Protein AF-A0A938MNQ3-F1 (afdb_monomer_lite)

pLDDT: mean 70.54, std 23.13, range [23.55, 97.12]

Foldseek 3Di:
DDDDDDDDDDDDDDDDDDDDDDDDDDDDDDPPPDPDDDDDDDDPDPPPDQVFAKDKDWLADFDQDADPVLAGDPDDGAFIKMKMFTPVDQQAQQTIEIFQQLDDLVSNVSNQVVQVVSVHGLNRHNEYEFQDDDPRRDNDDDNPDDDDDDPSDCVRYYYDDPVCCVVGPNCVFWDWDQQFQVHNSGTKIWGAHPVGIDIDRTLQQQDPVSVVSVVSPDVDPRDPVSNVSSVVSNVVVSD

Sequence (239 aa):
MKTPVFRKSPRTPRLRSHAGWLRLPPFANTADLLVYVHLSHALCRIDVEFPMLYQWILLQNGSLPLKPDQQFTSEPHVCSATLVWPVDTAPAETNSLVVDPCFSTSGLTFAVRQLSALGASLEDIGFFFETHGHGDHVLNIRPRSSAASSHWSTRQWRRWTVSAQQDLDATRGIQPISCPGHADDLQALRFATREGETWIVGDAILDLQWLRLWQYYWPNMYGRDDVLQTWRTVAEILA

Structure (mmCIF, N/CA/C/O backbone):
data_AF-A0A938MNQ3-F1
#
_entry.id   AF-A0A938MNQ3-F1
#
loop_
_atom_site.group_PDB
_atom_site.id
_atom_site.type_symbol
_atom_site.label_atom_id
_atom_site.label_alt_id
_atom_site.label_comp_id
_atom_site.label_asym_id
_atom_site.label_entity_id
_atom_site.label_seq_id
_atom_site.pdbx_PDB_ins_code
_atom_site.Cartn_x
_atom_site.Cartn_y
_atom_site.Cartn_z
_atom_site.occupancy
_atom_site.B_iso_or_equiv
_atom_site.auth_seq_id
_atom_site.auth_comp_id
_atom_site.auth_asym_id
_atom_site.auth_atom_id
_atom_site.pdbx_PDB_model_num
ATOM 1 N N . MET A 1 1 ? -31.049 -79.014 0.111 1.00 44.03 1 MET A N 1
ATOM 2 C CA . MET A 1 1 ? -29.877 -78.264 -0.388 1.00 44.03 1 MET A CA 1
ATOM 3 C C . MET A 1 1 ? -30.382 -77.140 -1.277 1.00 44.03 1 MET A C 1
ATOM 5 O O . MET A 1 1 ? -31.043 -77.427 -2.264 1.00 44.03 1 MET A O 1
ATOM 9 N N . LYS A 1 2 ? -30.197 -75.882 -0.858 1.00 35.59 2 LYS A N 1
ATOM 10 C CA . LYS A 1 2 ? -30.667 -74.677 -1.559 1.00 35.59 2 LYS A CA 1
ATOM 11 C C . LYS A 1 2 ? -29.451 -73.814 -1.910 1.00 35.59 2 LYS A C 1
ATOM 13 O O . LYS A 1 2 ? -28.611 -73.566 -1.051 1.00 35.59 2 LYS A O 1
ATOM 18 N N . THR A 1 3 ? -29.366 -73.419 -3.173 1.00 36.25 3 THR A N 1
ATOM 19 C CA . THR A 1 3 ? -28.321 -72.600 -3.803 1.00 36.25 3 THR A CA 1
ATOM 20 C C . THR A 1 3 ? -28.265 -71.192 -3.186 1.00 36.25 3 THR A C 1
ATOM 22 O O . THR A 1 3 ? -29.331 -70.621 -2.939 1.00 36.25 3 THR A O 1
ATOM 25 N N . PRO A 1 4 ? -27.085 -70.576 -2.968 1.00 39.06 4 PRO A N 1
ATOM 26 C CA . PRO A 1 4 ? -27.012 -69.182 -2.547 1.00 39.06 4 PRO A CA 1
ATOM 27 C C . PRO A 1 4 ? -27.208 -68.235 -3.739 1.00 39.06 4 PRO A C 1
ATOM 29 O O . PRO A 1 4 ? -26.563 -68.364 -4.779 1.00 39.06 4 PRO A O 1
ATOM 32 N N . VAL A 1 5 ? -28.096 -67.258 -3.558 1.00 42.75 5 VAL A N 1
ATOM 33 C CA . VAL A 1 5 ? -28.362 -66.151 -4.484 1.00 42.75 5 VAL A CA 1
ATOM 34 C C . VAL A 1 5 ? -27.401 -65.000 -4.167 1.00 42.75 5 VAL A C 1
ATOM 36 O O . VAL A 1 5 ? -27.456 -64.427 -3.081 1.00 42.75 5 VAL A O 1
ATOM 39 N N . PHE A 1 6 ? -26.539 -64.633 -5.119 1.00 34.00 6 PHE A N 1
ATOM 40 C CA . PHE A 1 6 ? -25.700 -63.431 -5.043 1.00 34.00 6 PHE A CA 1
ATOM 41 C C . PHE A 1 6 ? -26.558 -62.163 -5.217 1.00 34.00 6 PHE A C 1
ATOM 43 O O . PHE A 1 6 ? -27.149 -61.941 -6.276 1.00 34.00 6 PHE A O 1
ATOM 50 N N . ARG A 1 7 ? -26.610 -61.302 -4.190 1.00 38.09 7 ARG A N 1
ATOM 51 C CA . ARG A 1 7 ? -27.162 -59.939 -4.290 1.00 38.09 7 ARG A CA 1
ATOM 52 C C . ARG A 1 7 ? -26.109 -58.992 -4.875 1.00 38.09 7 ARG A C 1
ATOM 54 O O . ARG A 1 7 ? -24.989 -58.923 -4.382 1.00 38.09 7 ARG A O 1
ATOM 61 N N . LYS A 1 8 ? -26.489 -58.256 -5.924 1.00 34.41 8 LYS A N 1
ATOM 62 C CA . LYS A 1 8 ? -25.701 -57.181 -6.548 1.00 34.41 8 LYS A CA 1
ATOM 63 C C . LYS A 1 8 ? -25.647 -55.952 -5.627 1.00 34.41 8 LYS A C 1
ATOM 65 O O . LYS A 1 8 ? -26.693 -55.506 -5.161 1.00 34.41 8 LYS A O 1
ATOM 70 N N . SER A 1 9 ? -24.458 -55.384 -5.425 1.00 35.97 9 SER A N 1
ATOM 71 C CA . SER A 1 9 ? -24.266 -54.076 -4.778 1.00 35.97 9 SER A CA 1
ATOM 72 C C . SER A 1 9 ? -24.797 -52.927 -5.656 1.00 35.97 9 SER A C 1
ATOM 74 O O . SER A 1 9 ? -24.695 -53.012 -6.886 1.00 35.97 9 SER A O 1
ATOM 76 N N . PRO A 1 10 ? -25.335 -51.841 -5.069 1.00 35.25 10 PRO A N 1
ATOM 77 C CA . PRO A 1 10 ? -25.774 -50.678 -5.830 1.00 35.25 10 PRO A CA 1
ATOM 78 C C . PRO A 1 10 ? -24.574 -49.905 -6.395 1.00 35.25 10 PRO A C 1
ATOM 80 O O . PRO A 1 10 ? -23.585 -49.662 -5.708 1.00 35.25 10 PRO A O 1
ATOM 83 N N . ARG A 1 11 ? -24.665 -49.538 -7.679 1.00 32.28 11 ARG A N 1
ATOM 84 C CA . ARG A 1 11 ? -23.682 -48.704 -8.384 1.00 32.28 11 ARG A CA 1
ATOM 85 C C . ARG A 1 11 ? -23.814 -47.249 -7.927 1.00 32.28 11 ARG A C 1
ATOM 87 O O . ARG A 1 11 ? -24.905 -46.691 -7.974 1.00 32.28 11 ARG A O 1
ATOM 94 N N . THR A 1 12 ? -22.696 -46.638 -7.555 1.00 35.69 12 THR A N 1
ATOM 95 C CA . THR A 1 12 ? -22.542 -45.194 -7.335 1.00 35.69 12 THR A CA 1
ATOM 96 C C . THR A 1 12 ? -22.820 -44.406 -8.626 1.00 35.69 12 THR A C 1
ATOM 98 O O . THR A 1 12 ? -22.412 -44.848 -9.708 1.00 35.69 12 THR A O 1
ATOM 101 N N . PRO A 1 13 ? -23.493 -43.242 -8.562 1.00 31.84 13 PRO A N 1
ATOM 102 C CA . PRO A 1 13 ? -23.733 -42.417 -9.739 1.00 31.84 13 PRO A CA 1
ATOM 103 C C . PRO A 1 13 ? -22.440 -41.715 -10.177 1.00 31.84 13 PRO A C 1
ATOM 105 O O . PRO A 1 13 ? -21.741 -41.099 -9.376 1.00 31.84 13 PRO A O 1
ATOM 108 N N . ARG A 1 14 ? -22.119 -41.806 -11.473 1.00 29.80 14 ARG A N 1
ATOM 109 C CA . ARG A 1 14 ? -21.042 -41.033 -12.105 1.00 29.80 14 ARG A CA 1
ATOM 110 C C . ARG A 1 14 ? -21.551 -39.620 -12.399 1.00 29.80 14 ARG A C 1
ATOM 112 O O . ARG A 1 14 ? -22.392 -39.457 -13.281 1.00 29.80 14 ARG A O 1
ATOM 119 N N . LEU A 1 15 ? -21.022 -38.616 -11.701 1.00 29.73 15 LEU A N 1
ATOM 120 C CA . LEU A 1 15 ? -21.151 -37.209 -12.087 1.00 29.73 15 LEU A CA 1
ATOM 121 C C . LEU A 1 15 ? -20.350 -36.978 -13.377 1.00 29.73 15 LEU A C 1
ATOM 123 O O . LEU A 1 15 ? -19.135 -37.158 -13.407 1.00 29.73 15 LEU A O 1
ATOM 127 N N . ARG A 1 16 ? -21.048 -36.632 -14.463 1.00 28.98 16 ARG A N 1
ATOM 128 C CA . ARG A 1 16 ? -20.441 -36.126 -15.698 1.00 28.98 16 ARG A CA 1
ATOM 129 C C . ARG A 1 16 ? -20.223 -34.623 -15.527 1.00 28.98 16 ARG A C 1
ATOM 131 O O . ARG A 1 16 ? -21.199 -33.895 -15.378 1.00 28.98 16 ARG A O 1
ATOM 138 N N . SER A 1 17 ? -18.976 -34.163 -15.562 1.00 29.20 17 SER A N 1
ATOM 139 C CA . SER A 1 17 ? -18.670 -32.742 -15.726 1.00 29.20 17 SER A CA 1
ATOM 140 C C . SER A 1 17 ? -18.901 -32.351 -17.188 1.00 29.20 17 SER A C 1
ATOM 142 O O . SER A 1 17 ? -18.291 -32.898 -18.107 1.00 29.20 17 SER A O 1
ATOM 144 N N . HIS A 1 18 ? -19.823 -31.419 -17.420 1.00 28.78 18 HIS A N 1
ATOM 145 C CA . HIS A 1 18 ? -19.926 -30.712 -18.690 1.00 28.78 18 HIS A CA 1
ATOM 146 C C . HIS A 1 18 ? -18.988 -29.504 -18.629 1.00 28.78 18 HIS A C 1
ATOM 148 O O . HIS A 1 18 ? -19.278 -28.526 -17.949 1.00 28.78 18 HIS A O 1
ATOM 154 N N . ALA A 1 19 ? -17.852 -29.580 -19.325 1.00 29.34 19 ALA A N 1
ATOM 155 C CA . ALA A 1 19 ? -17.018 -28.417 -19.605 1.00 29.34 19 ALA A CA 1
ATOM 156 C C . ALA A 1 19 ? -17.695 -27.596 -20.715 1.00 29.34 19 ALA A C 1
ATOM 158 O O . ALA A 1 19 ? -17.649 -27.965 -21.888 1.00 29.34 19 ALA A O 1
ATOM 159 N N . GLY A 1 20 ? -18.384 -26.521 -20.333 1.00 25.16 20 GLY A N 1
ATOM 160 C CA . GLY A 1 20 ? -18.882 -25.505 -21.256 1.00 25.16 20 GLY A CA 1
ATOM 161 C C . GLY A 1 20 ? -17.907 -24.334 -21.303 1.00 25.16 20 GLY A C 1
ATOM 162 O O . GLY A 1 20 ? -17.670 -23.696 -20.283 1.00 25.16 20 GLY A O 1
ATOM 163 N N . TRP A 1 21 ? -17.344 -24.046 -22.474 1.00 23.55 21 TRP A N 1
ATOM 164 C CA . TRP A 1 21 ? -16.566 -22.831 -22.709 1.00 23.55 21 TRP A CA 1
ATOM 165 C C . TRP A 1 21 ? -17.527 -21.669 -22.973 1.00 23.55 21 TRP A C 1
ATOM 167 O O . TRP A 1 21 ? -18.203 -21.648 -24.001 1.00 23.55 21 TRP A O 1
ATOM 177 N N . LEU A 1 22 ? -17.589 -20.700 -22.060 1.00 23.78 22 LEU A N 1
ATOM 178 C CA . LEU A 1 22 ? -18.267 -19.425 -22.291 1.00 23.78 22 LEU A CA 1
ATOM 179 C C . LEU A 1 22 ? -17.276 -18.453 -22.945 1.00 23.78 22 LEU A C 1
ATOM 181 O O . LEU A 1 22 ? -16.296 -18.036 -22.333 1.00 23.78 22 LEU A O 1
ATOM 185 N N . ARG A 1 23 ? -17.523 -18.106 -24.214 1.00 25.48 23 ARG A N 1
ATOM 186 C CA . ARG A 1 23 ? -16.889 -16.957 -24.879 1.00 25.48 23 ARG A CA 1
ATOM 187 C C . ARG A 1 23 ? -17.513 -15.673 -24.331 1.00 25.48 23 ARG A C 1
ATOM 189 O O . ARG A 1 23 ? -18.724 -15.505 -24.451 1.00 25.48 23 ARG A O 1
ATOM 196 N N . LEU A 1 24 ? -16.697 -14.765 -23.804 1.00 27.66 24 LEU A N 1
ATOM 197 C CA . LEU A 1 24 ? -17.102 -13.382 -23.533 1.00 27.66 24 LEU A CA 1
ATOM 198 C C . LEU A 1 24 ? -16.802 -12.482 -24.755 1.00 27.66 24 LEU A C 1
ATOM 200 O O . LEU A 1 24 ? -15.869 -12.784 -25.508 1.00 27.66 24 LEU A O 1
ATOM 204 N N . PRO A 1 25 ? -17.609 -11.429 -25.003 1.00 24.91 25 PRO A N 1
ATOM 205 C CA . PRO A 1 25 ? -17.506 -10.579 -26.190 1.00 24.91 25 PRO A CA 1
ATOM 206 C C . PRO A 1 25 ? -16.332 -9.586 -26.099 1.00 24.91 25 PRO A C 1
ATOM 208 O O . PRO A 1 25 ? -15.834 -9.326 -25.002 1.00 24.91 25 PRO A O 1
ATOM 211 N N . PRO A 1 26 ? -15.883 -9.007 -27.230 1.00 31.50 26 PRO A N 1
ATOM 212 C CA . PRO A 1 26 ? -14.762 -8.083 -27.240 1.00 31.50 26 PRO A CA 1
ATOM 213 C C . PRO A 1 26 ? -15.228 -6.626 -27.036 1.00 31.50 26 PRO A C 1
ATOM 215 O O . PRO A 1 26 ? -16.203 -6.190 -27.643 1.00 31.50 26 PRO A O 1
ATOM 218 N N . PHE A 1 27 ? -14.446 -5.889 -26.241 1.00 30.78 27 PHE A N 1
ATOM 219 C CA . PHE A 1 27 ? -14.413 -4.429 -26.044 1.00 30.78 27 PHE A CA 1
ATOM 220 C C . PHE A 1 27 ? -15.497 -3.760 -25.176 1.00 30.78 27 PHE A C 1
ATOM 222 O O . PHE A 1 27 ? -16.629 -3.552 -25.600 1.00 30.78 27 PHE A O 1
ATOM 229 N N . ALA A 1 28 ? -15.051 -3.238 -24.028 1.00 26.67 28 ALA A N 1
ATOM 230 C CA . ALA A 1 28 ? -15.441 -1.922 -23.525 1.00 26.67 28 ALA A CA 1
ATOM 231 C C . ALA A 1 28 ? -14.236 -1.291 -22.799 1.00 26.67 28 ALA A C 1
ATOM 233 O O . ALA A 1 28 ? -13.678 -1.875 -21.874 1.00 26.67 28 ALA A O 1
ATOM 234 N N . ASN A 1 29 ? -13.809 -0.124 -23.283 1.00 35.38 29 ASN A N 1
ATOM 235 C CA . ASN A 1 29 ? -12.819 0.742 -22.654 1.00 35.38 29 ASN A CA 1
ATOM 236 C C . ASN A 1 29 ? -13.463 1.456 -21.458 1.00 35.38 29 ASN A C 1
ATOM 238 O O . ASN A 1 29 ? -14.204 2.404 -21.683 1.00 35.38 29 ASN A O 1
ATOM 242 N N . THR A 1 30 ? -13.132 1.056 -20.235 1.00 31.25 30 THR A N 1
ATOM 243 C CA . THR A 1 30 ? -12.984 1.924 -19.053 1.00 31.25 30 THR A CA 1
ATOM 244 C C . THR A 1 30 ? -12.189 1.139 -18.014 1.00 31.25 30 THR A C 1
ATOM 246 O O . THR A 1 30 ? -12.429 -0.046 -17.798 1.00 31.25 30 THR A O 1
ATOM 249 N N . ALA A 1 31 ? -11.192 1.785 -17.411 1.00 32.56 31 ALA A N 1
ATOM 250 C CA . ALA A 1 31 ? -10.452 1.257 -16.274 1.00 32.56 31 ALA A CA 1
ATOM 251 C C . ALA A 1 31 ? -11.348 1.297 -15.027 1.00 32.56 31 ALA A C 1
ATOM 253 O O . ALA A 1 31 ? -11.182 2.148 -14.160 1.00 32.56 31 ALA A O 1
ATOM 254 N N . ASP A 1 32 ? -12.322 0.395 -14.973 1.00 27.84 32 ASP A N 1
ATOM 255 C CA . ASP A 1 32 ? -13.050 0.070 -13.756 1.00 27.84 32 ASP A CA 1
ATOM 256 C C . ASP A 1 32 ? -12.345 -1.131 -13.123 1.00 27.84 32 ASP A C 1
ATOM 258 O O . ASP A 1 32 ? -12.461 -2.273 -13.575 1.00 27.84 32 ASP A O 1
ATOM 262 N N . LEU A 1 33 ? -11.533 -0.842 -12.106 1.00 32.59 33 LEU A N 1
ATOM 263 C CA . LEU A 1 33 ? -10.853 -1.829 -11.278 1.00 32.59 33 LEU A CA 1
ATOM 264 C C . LEU A 1 33 ? -11.909 -2.596 -10.467 1.00 32.59 33 LEU A C 1
ATOM 266 O O . LEU A 1 33 ? -12.308 -2.190 -9.378 1.00 32.59 33 LEU A O 1
ATOM 270 N N . LEU A 1 34 ? -12.397 -3.697 -11.030 1.00 26.95 34 LEU A N 1
ATOM 271 C CA . LEU A 1 34 ? -13.248 -4.661 -10.343 1.00 26.95 34 LEU A CA 1
ATOM 272 C C . LEU A 1 34 ? -12.365 -5.635 -9.554 1.00 26.95 34 LEU A C 1
ATOM 274 O O . LEU A 1 34 ? -11.687 -6.480 -10.134 1.00 26.95 34 LEU A O 1
ATOM 278 N N . VAL A 1 35 ? -12.418 -5.543 -8.223 1.00 30.31 35 VAL A N 1
ATOM 279 C CA . VAL A 1 35 ? -12.006 -6.624 -7.317 1.00 30.31 35 VAL A CA 1
ATOM 280 C C . VAL A 1 35 ? -12.911 -7.826 -7.609 1.00 30.31 35 VAL A C 1
ATOM 282 O O . VAL A 1 35 ? -14.105 -7.797 -7.310 1.00 30.31 35 VAL A O 1
ATOM 285 N N . TYR A 1 36 ? -12.374 -8.869 -8.244 1.00 27.52 36 TYR A N 1
ATOM 286 C CA . TYR A 1 36 ? -13.115 -10.097 -8.535 1.00 27.52 36 TYR A CA 1
ATOM 287 C C . TYR A 1 36 ? -12.842 -11.131 -7.437 1.00 27.52 36 TYR A C 1
ATOM 289 O O . TYR A 1 36 ? -11.769 -11.723 -7.383 1.00 27.52 36 TYR A O 1
ATOM 297 N N . VAL A 1 37 ? -13.833 -11.375 -6.575 1.00 31.72 37 VAL A N 1
ATOM 298 C CA . VAL A 1 37 ? -13.875 -12.542 -5.682 1.00 31.72 37 VAL A CA 1
ATOM 299 C C . VAL A 1 37 ? -14.823 -13.558 -6.308 1.00 31.72 37 VAL A C 1
ATOM 301 O O . VAL A 1 37 ? -16.024 -13.306 -6.403 1.00 31.72 37 VAL A O 1
ATOM 304 N N . HIS A 1 38 ? -14.312 -14.717 -6.729 1.00 28.23 38 HIS A N 1
ATOM 305 C CA . HIS A 1 38 ? -15.160 -15.844 -7.117 1.00 28.23 38 HIS A CA 1
ATOM 306 C C . HIS A 1 38 ? -14.841 -17.076 -6.269 1.00 28.23 38 HIS A C 1
ATOM 308 O O . HIS A 1 38 ? -13.883 -17.802 -6.514 1.00 28.23 38 HIS A O 1
ATOM 314 N N . LEU A 1 39 ? -15.693 -17.329 -5.274 1.00 48.81 39 LEU A N 1
ATOM 315 C CA . LEU A 1 39 ? -15.718 -18.582 -4.523 1.00 48.81 39 LEU A CA 1
ATOM 316 C C . LEU A 1 39 ? -16.374 -19.679 -5.367 1.00 48.81 39 LEU A C 1
ATOM 318 O O . LEU A 1 39 ? -17.522 -19.536 -5.793 1.00 48.81 39 LEU A O 1
ATOM 322 N N . SER A 1 40 ? -15.691 -20.812 -5.534 1.00 33.50 40 SER A N 1
ATOM 323 C CA . SER A 1 40 ? -16.347 -22.068 -5.904 1.00 33.50 40 SER A CA 1
ATOM 324 C C . SER A 1 40 ? -15.797 -23.257 -5.105 1.00 33.50 40 SER A C 1
ATOM 326 O O . SER A 1 40 ? -14.774 -23.846 -5.410 1.00 33.50 40 SER A O 1
ATOM 328 N N . HIS A 1 41 ? -16.545 -23.579 -4.045 1.00 39.50 41 HIS A N 1
ATOM 329 C CA . HIS A 1 41 ? -16.922 -24.919 -3.583 1.00 39.50 41 HIS A CA 1
ATOM 330 C C . HIS A 1 41 ? -15.824 -25.997 -3.498 1.00 39.50 41 HIS A C 1
ATOM 332 O O . HIS A 1 41 ? -15.700 -26.834 -4.387 1.00 39.50 41 HIS A O 1
ATOM 338 N N . ALA A 1 42 ? -15.153 -26.032 -2.341 1.00 40.00 42 ALA A N 1
ATOM 339 C CA . ALA A 1 42 ? -14.844 -27.203 -1.500 1.00 40.00 42 ALA A CA 1
ATOM 340 C C . ALA A 1 42 ? -13.535 -26.934 -0.746 1.00 40.00 42 ALA A C 1
ATOM 342 O O . ALA A 1 42 ? -12.494 -27.488 -1.079 1.00 40.00 42 ALA A O 1
ATOM 343 N N . LEU A 1 43 ? -13.574 -26.061 0.260 1.00 37.88 43 LEU A N 1
ATOM 344 C CA . LEU A 1 43 ? -12.404 -25.776 1.083 1.00 37.88 43 LEU A CA 1
ATOM 345 C C . LEU A 1 43 ? -12.739 -26.085 2.535 1.00 37.88 43 LEU A C 1
ATOM 347 O O . LEU A 1 43 ? -13.738 -25.615 3.080 1.00 37.88 43 LEU A O 1
ATOM 351 N N . CYS A 1 44 ? -11.907 -26.937 3.127 1.00 33.50 44 CYS A N 1
ATOM 352 C CA . CYS A 1 44 ? -11.772 -27.066 4.564 1.00 33.50 44 CYS A CA 1
ATOM 353 C C . CYS A 1 44 ? -11.533 -25.651 5.105 1.00 33.50 44 CYS A C 1
ATOM 355 O O . CYS A 1 44 ? -10.446 -25.112 4.920 1.00 33.50 44 CYS A O 1
ATOM 357 N N . ARG A 1 45 ? -12.562 -25.018 5.683 1.00 36.47 45 ARG A N 1
ATOM 358 C CA . ARG A 1 45 ? -12.415 -23.720 6.343 1.00 36.47 45 ARG A CA 1
ATOM 359 C C . ARG A 1 45 ? -11.486 -23.924 7.528 1.00 36.47 45 ARG A C 1
ATOM 361 O O . ARG A 1 45 ? -11.886 -24.456 8.558 1.00 36.47 45 ARG A O 1
ATOM 368 N N . ILE A 1 46 ? -10.230 -23.549 7.353 1.00 42.59 46 ILE A N 1
ATOM 369 C CA . ILE A 1 46 ? -9.437 -23.086 8.477 1.00 42.59 46 ILE A CA 1
ATOM 370 C C . ILE A 1 46 ? -10.004 -21.696 8.737 1.00 42.59 46 ILE A C 1
ATOM 372 O O . ILE A 1 46 ? -9.750 -20.777 7.961 1.00 42.59 46 ILE A O 1
ATOM 376 N N . ASP A 1 47 ? -10.870 -21.571 9.741 1.00 43.84 47 ASP A N 1
ATOM 377 C CA . ASP A 1 47 ? -11.339 -20.266 10.192 1.00 43.84 47 ASP A CA 1
ATOM 378 C C . ASP A 1 47 ? -10.115 -19.535 10.763 1.00 43.84 47 ASP A C 1
ATOM 380 O O . ASP A 1 47 ? -9.716 -19.735 11.909 1.00 43.84 47 ASP A O 1
ATOM 384 N N . VAL A 1 48 ? -9.440 -18.756 9.917 1.00 53.72 48 VAL A N 1
ATOM 385 C CA . VAL A 1 48 ? -8.418 -17.816 10.365 1.00 53.72 48 VAL A CA 1
ATOM 386 C C . VAL A 1 48 ? -9.182 -16.678 11.026 1.00 53.72 48 VAL A C 1
ATOM 388 O O . VAL A 1 48 ? -9.731 -15.805 10.356 1.00 53.72 48 VAL A O 1
ATOM 391 N N . GLU A 1 49 ? -9.293 -16.731 12.350 1.00 60.03 49 GLU A N 1
ATOM 392 C CA . GLU A 1 49 ? -9.877 -15.640 13.119 1.00 60.03 49 GLU A CA 1
ATOM 393 C C . GLU A 1 49 ? -8.952 -14.425 13.030 1.00 60.03 49 GLU A C 1
ATOM 395 O O . GLU A 1 49 ? -7.861 -14.394 13.604 1.00 60.03 49 GLU A O 1
ATOM 400 N N . PHE A 1 50 ? -9.390 -13.405 12.297 1.00 66.44 50 PHE A N 1
ATOM 401 C CA . PHE A 1 50 ? -8.769 -12.095 12.372 1.00 66.44 50 PHE A CA 1
ATOM 402 C C . PHE A 1 50 ? -9.261 -11.411 13.652 1.00 66.44 50 PHE A C 1
ATOM 404 O O . PHE A 1 50 ? -10.467 -11.213 13.808 1.00 66.44 50 PHE A O 1
ATOM 411 N N . PRO A 1 51 ? -8.363 -11.015 14.571 1.00 76.12 51 PRO A N 1
ATOM 412 C CA . PRO A 1 51 ? -8.760 -10.440 15.856 1.00 76.12 51 PRO A CA 1
ATOM 413 C C . PRO A 1 51 ? -9.384 -9.041 15.718 1.00 76.12 51 PRO A C 1
ATOM 415 O O . PRO A 1 51 ? -9.898 -8.496 16.692 1.00 76.12 51 PRO A O 1
ATOM 418 N N . MET A 1 52 ? -9.301 -8.437 14.529 1.00 87.81 52 MET A N 1
ATOM 419 C CA . MET A 1 52 ? -9.735 -7.076 14.242 1.00 87.81 52 MET A CA 1
ATOM 420 C C . MET A 1 52 ? -10.114 -6.936 12.766 1.00 87.81 52 MET A C 1
ATOM 422 O O . MET A 1 52 ? -9.475 -7.537 11.900 1.00 87.81 52 MET A O 1
ATOM 426 N N . LEU A 1 53 ? -11.133 -6.117 12.496 1.00 93.00 53 LEU A N 1
ATOM 427 C CA . LEU A 1 53 ? -11.505 -5.706 11.146 1.00 93.00 53 LEU A CA 1
ATOM 428 C C . LEU A 1 53 ? -10.978 -4.306 10.845 1.00 93.00 53 LEU A C 1
ATOM 430 O O . LEU A 1 53 ? -10.989 -3.414 11.699 1.00 93.00 53 LEU A O 1
ATOM 434 N N . TYR A 1 54 ? -10.605 -4.114 9.590 1.00 94.44 54 TYR A N 1
ATOM 435 C CA . TYR A 1 54 ? -10.012 -2.900 9.065 1.00 94.44 54 TYR A CA 1
ATOM 436 C C . TYR A 1 54 ? -10.880 -2.262 7.987 1.00 94.44 54 TYR A C 1
ATOM 438 O O . TYR A 1 54 ? -11.679 -2.919 7.319 1.00 94.44 54 TYR A O 1
ATOM 446 N N . GLN A 1 55 ? -10.698 -0.960 7.830 1.00 95.50 55 GLN A N 1
ATOM 447 C CA . GLN A 1 55 ? -11.091 -0.193 6.661 1.00 95.50 55 GLN A CA 1
ATOM 448 C C . GLN A 1 55 ? -9.838 0.283 5.947 1.00 95.50 55 GLN A C 1
ATOM 450 O O . GLN A 1 55 ? -8.759 0.388 6.540 1.00 95.50 55 GLN A O 1
ATOM 455 N N . TRP A 1 56 ? -9.999 0.574 4.663 1.00 96.50 56 TRP A N 1
ATOM 456 C CA . TRP A 1 56 ? -8.935 1.129 3.857 1.00 96.50 56 TRP A CA 1
ATOM 457 C C . TRP A 1 56 ? -9.486 2.072 2.794 1.00 96.50 56 TRP A C 1
ATOM 459 O O . TRP A 1 56 ? -10.632 1.941 2.362 1.00 96.50 56 TRP A O 1
ATOM 469 N N . ILE A 1 57 ? -8.655 3.021 2.370 1.00 97.12 57 ILE A N 1
ATOM 470 C CA . ILE A 1 57 ? -8.927 3.897 1.226 1.00 97.12 57 ILE A CA 1
ATOM 471 C C . ILE A 1 57 ? -7.652 4.133 0.423 1.00 97.12 57 ILE A C 1
ATOM 473 O O . ILE A 1 57 ? -6.544 4.105 0.961 1.00 97.12 57 ILE A O 1
ATOM 477 N N . LEU A 1 58 ? -7.814 4.438 -0.862 1.00 96.81 58 LEU A N 1
ATOM 478 C CA . LEU A 1 58 ? -6.718 4.928 -1.690 1.00 96.81 58 LEU A CA 1
ATOM 479 C C . LEU A 1 58 ? -6.415 6.387 -1.344 1.00 96.81 58 LEU A C 1
ATOM 481 O O . LEU A 1 58 ? -7.304 7.236 -1.335 1.00 96.81 58 LEU A O 1
ATOM 485 N N . LEU A 1 59 ? -5.140 6.678 -1.111 1.00 95.81 59 LEU A N 1
ATOM 486 C CA . LEU A 1 59 ? -4.588 8.025 -0.973 1.00 95.81 59 LEU A CA 1
ATOM 487 C C . LEU A 1 59 ? -3.834 8.478 -2.230 1.00 95.81 59 LEU A C 1
ATOM 489 O O . LEU A 1 59 ? -3.581 9.667 -2.395 1.00 95.81 59 LEU A O 1
ATOM 493 N N . GLN A 1 60 ? -3.485 7.559 -3.129 1.00 93.56 60 GLN A N 1
ATOM 494 C CA . GLN A 1 60 ? -2.978 7.847 -4.469 1.00 93.56 60 GLN A CA 1
ATOM 495 C C . GLN A 1 60 ? -3.315 6.663 -5.374 1.00 93.56 60 GLN A C 1
ATOM 497 O O . GLN A 1 60 ? -3.070 5.521 -4.997 1.00 93.56 60 GLN A O 1
ATOM 502 N N . ASN A 1 61 ? -3.841 6.940 -6.568 1.00 90.31 61 ASN A N 1
ATOM 503 C CA . ASN A 1 61 ? -3.918 5.930 -7.619 1.00 90.31 61 ASN A CA 1
ATOM 504 C C . ASN A 1 61 ? -2.535 5.769 -8.242 1.00 90.31 61 ASN A C 1
ATOM 506 O O . ASN A 1 61 ? -1.953 6.761 -8.690 1.00 90.31 61 ASN A O 1
ATOM 510 N N . GLY A 1 62 ? -2.040 4.536 -8.292 1.00 84.94 62 GLY A N 1
ATOM 511 C CA . GLY A 1 62 ? -0.836 4.228 -9.041 1.00 84.94 62 GLY A CA 1
ATOM 512 C C . GLY A 1 62 ? -1.039 4.453 -10.537 1.00 84.94 62 GLY A C 1
ATOM 513 O O . GLY A 1 62 ? -2.136 4.266 -11.071 1.00 84.94 62 GLY A O 1
ATOM 514 N N . SER A 1 63 ? 0.021 4.860 -11.223 1.00 80.19 63 SER A N 1
ATOM 515 C CA . SER A 1 63 ? 0.031 4.946 -12.675 1.00 80.19 63 SER A CA 1
ATOM 516 C C . SER A 1 63 ? 1.357 4.462 -13.237 1.00 80.19 63 SER A C 1
ATOM 518 O O . SER A 1 63 ? 2.443 4.806 -12.765 1.00 80.19 63 SER A O 1
ATOM 520 N N . LEU A 1 64 ? 1.229 3.669 -14.298 1.00 76.62 64 LEU A N 1
ATOM 521 C CA . LEU A 1 64 ? 2.329 3.200 -15.119 1.00 76.62 64 LEU A CA 1
ATOM 522 C C . LEU A 1 64 ? 2.128 3.769 -16.529 1.00 76.62 64 LEU A C 1
ATOM 524 O O . LEU A 1 64 ? 1.440 3.156 -17.350 1.00 76.62 64 LEU A O 1
ATOM 528 N N . PRO A 1 65 ? 2.619 4.988 -16.804 1.00 73.88 65 PRO A N 1
ATOM 529 C CA . PRO A 1 65 ? 2.336 5.668 -18.055 1.00 73.88 65 PRO A CA 1
ATOM 530 C C . PRO A 1 65 ? 3.154 5.045 -19.196 1.00 73.88 65 PRO A C 1
AT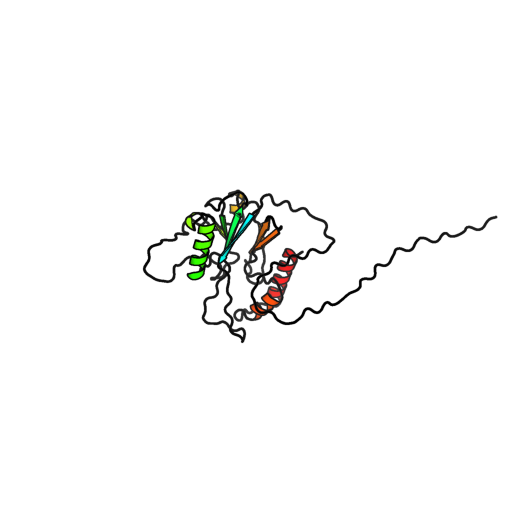OM 532 O O . PRO A 1 65 ? 4.332 5.356 -19.407 1.00 73.88 65 PRO A O 1
ATOM 535 N N . LEU A 1 66 ? 2.494 4.161 -19.945 1.00 71.75 66 LEU A N 1
ATOM 536 C CA . LEU A 1 66 ? 3.026 3.479 -21.121 1.00 71.75 66 LEU A CA 1
ATOM 537 C C . LEU A 1 66 ? 2.520 4.139 -22.411 1.00 71.75 66 LEU A C 1
ATOM 539 O O . LEU A 1 66 ? 1.360 4.533 -22.534 1.00 71.75 66 LEU A O 1
ATOM 543 N N . LYS A 1 67 ? 3.391 4.217 -23.412 1.00 73.88 67 LYS A N 1
ATOM 544 C CA . LYS A 1 67 ? 3.036 4.499 -24.804 1.00 73.88 67 LYS A CA 1
ATOM 545 C C . LYS A 1 67 ? 2.281 3.302 -25.415 1.00 73.88 67 LYS A C 1
ATOM 547 O O . LYS A 1 67 ? 2.348 2.196 -24.880 1.00 73.88 67 LYS A O 1
ATOM 552 N N . PRO A 1 68 ? 1.622 3.461 -26.580 1.00 76.25 68 PRO A N 1
ATOM 553 C CA . PRO A 1 68 ? 0.967 2.345 -27.276 1.00 76.25 68 PRO A CA 1
ATOM 554 C C . PRO A 1 68 ? 1.911 1.204 -27.685 1.00 76.25 68 PRO A C 1
ATOM 556 O O . PRO A 1 68 ? 1.477 0.064 -27.820 1.00 76.25 68 PRO A O 1
ATOM 559 N N . ASP A 1 69 ? 3.198 1.502 -27.878 1.00 75.56 69 ASP A N 1
ATOM 560 C CA . ASP A 1 69 ? 4.251 0.509 -28.125 1.00 75.56 69 ASP A CA 1
ATOM 561 C C . ASP A 1 69 ? 4.776 -0.141 -26.833 1.00 75.56 69 ASP A C 1
ATOM 563 O O . ASP A 1 69 ? 5.722 -0.925 -26.877 1.00 75.56 69 ASP A O 1
ATOM 567 N N . GLN A 1 70 ? 4.133 0.166 -25.703 1.00 63.12 70 GLN A N 1
ATOM 568 C CA . GLN A 1 70 ? 4.408 -0.358 -24.371 1.00 63.12 70 GLN A CA 1
ATOM 569 C C . GLN A 1 70 ? 5.768 0.082 -23.816 1.00 63.12 70 GLN A C 1
ATOM 571 O O . GLN A 1 70 ? 6.235 -0.458 -22.823 1.00 63.12 70 GLN A O 1
ATOM 576 N N . GLN A 1 71 ? 6.390 1.109 -24.402 1.00 71.38 71 GLN A N 1
ATOM 577 C CA . GLN A 1 71 ? 7.525 1.789 -23.785 1.00 71.38 71 GLN A CA 1
ATOM 578 C C . GLN A 1 71 ? 7.060 2.816 -22.759 1.00 71.38 71 GLN A C 1
ATOM 580 O O . GLN A 1 71 ? 5.979 3.393 -22.876 1.00 71.38 71 GLN A O 1
ATOM 585 N N . PHE A 1 72 ? 7.930 3.148 -21.813 1.00 69.12 72 PHE A N 1
ATOM 586 C CA . PHE A 1 72 ? 7.673 4.248 -20.898 1.00 69.12 72 PHE A CA 1
ATOM 587 C C . PHE A 1 72 ? 7.558 5.592 -21.604 1.00 69.12 72 PHE A C 1
ATOM 589 O O . PHE A 1 72 ? 8.279 5.921 -22.558 1.00 69.12 72 PHE A O 1
ATOM 596 N N . THR A 1 73 ? 6.628 6.390 -21.102 1.00 77.50 73 THR A N 1
ATOM 597 C CA . THR A 1 73 ? 6.622 7.826 -21.353 1.00 77.50 73 THR A CA 1
ATOM 598 C C . THR A 1 73 ? 7.659 8.513 -20.453 1.00 77.50 73 THR A C 1
ATOM 600 O O . THR A 1 73 ? 8.330 7.881 -19.643 1.00 77.50 73 THR A O 1
ATOM 603 N N . SER A 1 74 ? 7.817 9.828 -20.597 1.00 79.81 74 SER A N 1
ATOM 604 C CA . SER A 1 74 ? 8.601 10.635 -19.655 1.00 79.81 74 SER A CA 1
ATOM 605 C C . SER A 1 74 ? 7.818 11.018 -18.394 1.00 79.81 74 SER A C 1
ATOM 607 O O . SER A 1 74 ? 8.338 11.760 -17.560 1.00 79.81 74 SER A O 1
ATOM 609 N N . GLU A 1 75 ? 6.549 10.616 -18.291 1.00 78.69 75 GLU A N 1
ATOM 610 C CA . GLU A 1 75 ? 5.732 10.911 -17.120 1.00 78.69 75 GLU A CA 1
ATOM 611 C C . GLU A 1 75 ? 6.218 10.082 -15.921 1.00 78.69 75 GLU A C 1
ATOM 613 O O . GLU A 1 75 ? 6.619 8.930 -16.095 1.00 78.69 75 GLU A O 1
ATOM 618 N N . PRO A 1 76 ? 6.219 10.645 -14.700 1.00 73.00 76 PRO A N 1
ATOM 619 C CA . PRO A 1 76 ? 6.658 9.914 -13.521 1.00 73.00 76 PRO A CA 1
ATOM 620 C C . PRO A 1 76 ? 5.779 8.692 -13.261 1.00 73.00 76 PRO A C 1
ATOM 622 O O . PRO A 1 76 ? 4.553 8.786 -13.319 1.00 73.00 76 PRO A O 1
ATOM 625 N N . HIS A 1 77 ? 6.409 7.576 -12.908 1.00 77.56 77 HIS A N 1
ATOM 626 C CA . HIS A 1 77 ? 5.701 6.431 -12.350 1.00 77.56 77 HIS A CA 1
ATOM 627 C C . HIS A 1 77 ? 5.349 6.744 -10.905 1.00 77.56 77 HIS A C 1
ATOM 629 O O . HIS A 1 77 ? 6.130 7.386 -10.193 1.00 77.56 77 HIS A O 1
ATOM 635 N N . VAL A 1 78 ? 4.168 6.312 -10.487 1.00 82.56 78 VAL A N 1
ATOM 636 C CA . VAL A 1 78 ? 3.730 6.456 -9.105 1.00 82.56 78 VAL A CA 1
ATOM 637 C C . VAL A 1 78 ? 3.069 5.165 -8.664 1.00 82.56 78 VAL A C 1
ATOM 639 O O . VAL A 1 78 ? 2.207 4.634 -9.366 1.00 82.56 78 VAL A O 1
ATOM 642 N N . CYS A 1 79 ? 3.463 4.669 -7.499 1.00 88.06 79 CYS A N 1
ATOM 643 C CA . CYS A 1 79 ? 2.792 3.560 -6.846 1.00 88.06 79 CYS A CA 1
ATOM 644 C C . CYS A 1 79 ? 1.419 3.994 -6.301 1.00 88.06 79 CYS A C 1
ATOM 646 O O . CYS A 1 79 ? 1.120 5.189 -6.153 1.00 88.06 79 CYS A O 1
ATOM 648 N N . SER A 1 80 ? 0.567 3.020 -5.982 1.00 92.62 80 SER A N 1
ATOM 649 C CA . SER A 1 80 ? -0.646 3.308 -5.213 1.00 92.62 80 SER A CA 1
ATOM 650 C C . SER A 1 80 ? -0.283 3.499 -3.745 1.00 92.62 80 SER A C 1
ATOM 652 O O . SER A 1 80 ? 0.389 2.649 -3.176 1.00 92.62 80 SER A O 1
ATOM 654 N N . ALA A 1 81 ? -0.788 4.563 -3.122 1.00 95.19 81 ALA A N 1
ATOM 655 C CA . ALA A 1 81 ? -0.675 4.756 -1.678 1.00 95.19 81 ALA A CA 1
ATOM 656 C C . ALA A 1 81 ? -2.020 4.439 -1.023 1.00 95.19 81 ALA A C 1
ATOM 658 O O . ALA A 1 81 ? -3.058 4.904 -1.502 1.00 95.19 81 ALA A O 1
ATOM 659 N N . THR A 1 82 ? -2.017 3.687 0.076 1.00 97.06 82 THR A N 1
ATOM 660 C CA . THR A 1 82 ? -3.251 3.222 0.739 1.00 97.06 82 THR A CA 1
ATOM 661 C C . THR A 1 82 ? -3.216 3.540 2.224 1.00 97.06 82 THR A C 1
ATOM 663 O O . THR A 1 82 ? -2.187 3.346 2.855 1.00 97.06 82 THR A O 1
ATOM 666 N N . LEU A 1 83 ? -4.323 4.002 2.801 1.00 96.81 83 LEU A N 1
ATOM 667 C CA . LEU A 1 83 ? -4.491 4.133 4.250 1.00 96.81 83 LEU A CA 1
ATOM 668 C C . LEU A 1 83 ? -5.245 2.921 4.794 1.00 96.81 83 LEU A C 1
ATOM 670 O O . LEU A 1 83 ? -6.249 2.545 4.200 1.00 96.81 83 LEU A O 1
ATOM 674 N N . VAL A 1 84 ? -4.815 2.374 5.931 1.00 95.62 84 VAL A N 1
ATOM 675 C CA . VAL A 1 84 ? -5.457 1.256 6.643 1.00 95.62 84 VAL A CA 1
ATOM 676 C C . VAL A 1 84 ? -5.627 1.606 8.127 1.00 95.62 84 VAL A C 1
ATOM 678 O O . VAL A 1 84 ? -4.700 2.133 8.744 1.00 95.62 84 VAL A O 1
ATOM 681 N N . TRP A 1 85 ? -6.806 1.335 8.700 1.00 94.50 85 TRP A N 1
ATOM 682 C CA . TRP A 1 85 ? -7.126 1.580 10.119 1.00 94.50 85 TRP A CA 1
ATOM 683 C C . TRP A 1 85 ? -8.310 0.711 10.605 1.00 94.50 85 TRP A C 1
ATOM 685 O O . TRP A 1 85 ? -9.043 0.173 9.773 1.00 94.50 85 TRP A O 1
ATOM 695 N N . PRO A 1 86 ? -8.532 0.530 11.922 1.00 93.56 86 PRO A N 1
ATOM 696 C CA . PRO A 1 86 ? -9.631 -0.295 12.443 1.00 93.56 86 PRO A CA 1
ATOM 697 C C . PRO A 1 86 ? -11.032 0.282 12.178 1.00 93.56 86 PRO A C 1
ATOM 699 O O . PRO A 1 86 ? -11.251 1.487 12.314 1.00 93.56 86 PRO A O 1
ATOM 702 N N . VAL A 1 87 ? -12.008 -0.591 11.887 1.00 91.56 87 VAL A N 1
ATOM 703 C CA . VAL A 1 87 ? -13.369 -0.224 11.434 1.00 91.56 87 VAL A CA 1
ATOM 704 C C . VAL A 1 87 ? -14.125 0.739 12.354 1.00 91.56 87 VAL A C 1
ATOM 706 O O . VAL A 1 87 ? -14.851 1.588 11.846 1.00 91.56 87 VAL A O 1
ATOM 709 N N . ASP A 1 88 ? -13.977 0.627 13.671 1.00 89.44 88 ASP A N 1
ATOM 710 C CA . ASP A 1 88 ? -14.798 1.379 14.634 1.00 89.44 88 ASP A CA 1
ATOM 711 C C . ASP A 1 88 ? -14.084 2.619 15.195 1.00 89.44 88 ASP A C 1
ATOM 713 O O . ASP A 1 88 ? -14.463 3.166 16.231 1.00 89.44 88 ASP A O 1
ATOM 717 N N . THR A 1 89 ? -13.027 3.067 14.517 1.00 91.69 89 THR A N 1
ATOM 718 C CA . T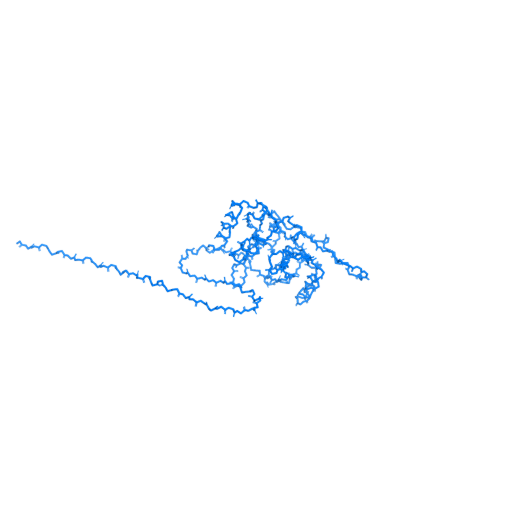HR A 1 89 ? -12.206 4.205 14.943 1.00 91.69 89 THR A CA 1
ATOM 719 C C . THR A 1 89 ? -11.935 5.156 13.784 1.00 91.69 89 THR A C 1
ATOM 721 O O . THR A 1 89 ? -11.917 4.745 12.625 1.00 91.69 89 THR A O 1
ATOM 724 N N . ALA A 1 90 ? -11.708 6.435 14.089 1.00 92.75 90 ALA A N 1
ATOM 725 C CA . ALA A 1 90 ? -11.142 7.365 13.116 1.00 92.75 90 ALA A CA 1
ATOM 726 C C . ALA A 1 90 ? -9.632 7.096 12.944 1.00 92.75 90 ALA A C 1
ATOM 728 O O . ALA A 1 90 ? -8.998 6.651 13.909 1.00 92.75 90 ALA A O 1
ATOM 729 N N . PRO A 1 91 ? -9.044 7.370 11.763 1.00 92.88 91 PRO A N 1
ATOM 730 C CA . PRO A 1 91 ? -7.594 7.367 11.601 1.00 92.88 91 PRO A CA 1
ATOM 731 C C . PRO A 1 91 ? -6.936 8.370 12.559 1.00 92.88 91 PRO A C 1
ATOM 733 O O . PRO A 1 91 ? -7.356 9.521 12.641 1.00 92.88 91 PRO A O 1
ATOM 736 N N . ALA A 1 92 ? -5.922 7.915 13.283 1.00 90.75 92 ALA A N 1
ATOM 737 C CA . ALA A 1 92 ? -5.183 8.652 14.300 1.00 90.75 92 ALA A CA 1
ATOM 738 C C . ALA A 1 92 ? -3.739 8.126 14.412 1.00 90.75 92 ALA A C 1
ATOM 740 O O . ALA A 1 92 ? -3.404 7.045 13.914 1.00 90.75 92 ALA A O 1
ATOM 741 N N . GLU A 1 93 ? -2.873 8.877 15.098 1.00 89.25 93 GLU A N 1
ATOM 742 C CA . GLU A 1 93 ? -1.422 8.623 15.153 1.00 89.25 93 GLU A CA 1
ATOM 743 C C . GLU A 1 93 ? -1.075 7.242 15.746 1.00 89.25 93 GLU A C 1
ATOM 745 O O . GLU A 1 93 ? -0.007 6.673 15.526 1.00 89.25 93 GLU A O 1
ATOM 750 N N . THR A 1 94 ? -1.976 6.665 16.532 1.00 88.25 94 THR A N 1
ATOM 751 C CA . THR A 1 94 ? -1.766 5.365 17.173 1.00 88.25 94 THR A CA 1
ATOM 752 C C . THR A 1 94 ? -2.379 4.206 16.399 1.00 88.25 94 THR A C 1
ATOM 754 O O . THR A 1 94 ? -2.074 3.057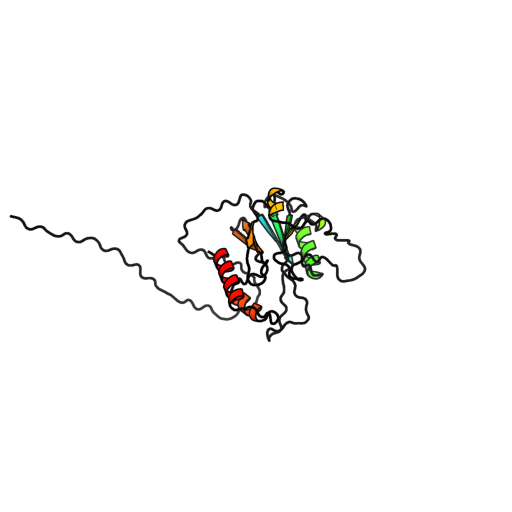 16.726 1.00 88.25 94 THR A O 1
ATOM 757 N N . ASN A 1 95 ? -3.228 4.472 15.396 1.00 90.31 95 ASN A N 1
ATOM 758 C CA . ASN A 1 95 ? -4.022 3.430 14.749 1.00 90.31 95 ASN A CA 1
ATOM 759 C C . ASN A 1 95 ? -4.089 3.437 13.218 1.00 90.31 95 ASN A C 1
ATOM 761 O O . ASN A 1 95 ? -4.872 2.680 12.643 1.00 90.31 95 ASN A O 1
ATOM 765 N N . SER A 1 96 ? -3.285 4.261 12.563 1.00 92.75 96 SER A N 1
ATOM 766 C CA . SER A 1 96 ? -3.305 4.413 11.113 1.00 92.75 96 SER A CA 1
ATOM 767 C C . SER A 1 96 ? -1.985 3.988 10.480 1.00 92.75 96 SER A C 1
ATOM 769 O O . SER A 1 96 ? -0.901 4.312 10.969 1.00 92.75 96 SER A O 1
ATOM 771 N N . LEU A 1 97 ? -2.089 3.269 9.365 1.00 94.06 97 LEU A N 1
ATOM 772 C CA . LEU A 1 97 ? -0.960 2.789 8.581 1.00 94.06 97 LEU A CA 1
ATOM 773 C C . LEU A 1 97 ? -1.125 3.227 7.130 1.00 94.06 97 LEU A C 1
ATOM 775 O O . LEU A 1 97 ? -2.105 2.860 6.485 1.00 94.06 97 LEU A O 1
ATOM 779 N N . VAL A 1 98 ? -0.161 3.977 6.602 1.00 95.25 98 VAL A N 1
ATOM 780 C CA . VAL A 1 98 ? -0.085 4.257 5.164 1.00 95.25 98 VAL A CA 1
ATOM 781 C C . VAL A 1 98 ? 0.877 3.289 4.489 1.00 95.25 98 VAL A C 1
ATOM 783 O O . VAL A 1 98 ? 2.022 3.152 4.902 1.00 95.25 98 VAL A O 1
ATOM 786 N N . VAL A 1 99 ? 0.428 2.635 3.429 1.00 95.56 99 VAL A N 1
ATOM 787 C CA . VAL A 1 99 ? 1.231 1.725 2.612 1.00 95.56 99 VAL A CA 1
ATOM 788 C C . VAL A 1 99 ? 1.731 2.460 1.378 1.00 95.56 99 VAL A C 1
ATOM 790 O O . VAL A 1 99 ? 0.940 3.146 0.731 1.00 95.56 99 VAL A O 1
ATOM 793 N N . ASP A 1 100 ? 3.024 2.316 1.093 1.00 94.94 100 ASP A N 1
ATOM 794 C CA . ASP A 1 100 ? 3.768 2.918 -0.016 1.00 94.94 100 ASP A CA 1
ATOM 795 C C . ASP A 1 100 ? 3.503 4.429 -0.195 1.00 94.94 100 ASP A C 1
ATOM 797 O O . ASP A 1 100 ? 2.890 4.865 -1.173 1.00 94.94 100 ASP A O 1
ATOM 801 N N . PRO A 1 101 ? 3.926 5.282 0.762 1.00 92.31 101 PRO A N 1
ATOM 802 C CA . PRO A 1 101 ? 3.666 6.725 0.734 1.00 92.31 101 PRO A CA 1
ATOM 803 C C . PRO A 1 101 ? 4.548 7.502 -0.267 1.00 92.31 101 PRO A C 1
ATOM 805 O O . PRO A 1 101 ? 5.223 8.478 0.082 1.00 92.31 101 PRO A O 1
ATOM 808 N N . CYS A 1 102 ? 4.515 7.091 -1.533 1.00 90.06 102 CYS A N 1
ATOM 809 C CA . CYS A 1 102 ? 5.254 7.636 -2.671 1.00 90.06 102 CYS A CA 1
ATOM 810 C C . CYS A 1 102 ? 4.516 8.820 -3.349 1.00 90.06 102 CYS A C 1
ATOM 812 O O . CYS A 1 102 ? 4.281 8.849 -4.561 1.00 90.06 102 CYS A O 1
ATOM 814 N N . PHE A 1 103 ? 4.068 9.810 -2.576 1.00 89.50 103 PHE A N 1
ATOM 815 C CA . PHE A 1 103 ? 3.137 10.818 -3.090 1.00 89.50 103 PHE A CA 1
ATOM 816 C C . PHE A 1 103 ? 3.741 11.735 -4.166 1.00 89.50 103 PHE A C 1
ATOM 818 O O . PHE A 1 103 ? 4.680 12.501 -3.940 1.00 89.50 103 PHE A O 1
ATOM 825 N N . SER A 1 104 ? 3.100 11.751 -5.333 1.00 87.12 104 SER A N 1
ATOM 826 C CA . SER A 1 104 ? 3.199 12.851 -6.293 1.00 87.12 104 SER A CA 1
ATOM 827 C C . SER A 1 104 ? 2.467 14.095 -5.784 1.00 87.12 104 SER A C 1
ATOM 829 O O . SER A 1 104 ? 1.670 14.032 -4.851 1.00 87.12 104 SER A O 1
ATOM 831 N N . THR A 1 105 ? 2.669 15.251 -6.421 1.00 85.50 105 THR A N 1
ATOM 832 C CA . THR A 1 105 ? 1.935 16.478 -6.062 1.00 85.50 105 THR A CA 1
ATOM 833 C C . THR A 1 105 ? 0.413 16.311 -6.200 1.00 85.50 105 THR A C 1
ATOM 835 O O . THR A 1 105 ? -0.350 16.740 -5.329 1.00 85.50 105 THR A O 1
ATOM 838 N N . SER A 1 106 ? -0.045 15.676 -7.283 1.00 87.44 106 SER A N 1
ATOM 839 C CA . SER A 1 106 ? -1.465 15.379 -7.505 1.00 87.44 106 SER A CA 1
ATOM 840 C C . SER A 1 106 ? -1.973 14.323 -6.525 1.00 87.44 106 SER A C 1
ATOM 842 O O . SER A 1 106 ? -3.049 14.502 -5.957 1.00 87.44 106 SER A O 1
ATOM 844 N N . GLY A 1 107 ? -1.183 13.278 -6.268 1.00 89.50 107 GLY A N 1
ATOM 845 C CA . GLY A 1 107 ? -1.490 12.261 -5.265 1.00 89.50 107 GLY A CA 1
ATOM 846 C C . GLY A 1 107 ? -1.628 12.836 -3.863 1.00 89.50 107 GLY A C 1
ATOM 847 O O . GLY A 1 107 ? -2.614 12.562 -3.199 1.00 89.50 107 GLY A O 1
ATOM 848 N N . LEU A 1 108 ? -0.729 13.727 -3.439 1.00 90.56 108 LEU A N 1
ATOM 849 C CA . LEU A 1 108 ? -0.830 14.400 -2.142 1.00 90.56 108 LEU A CA 1
ATOM 850 C C . LEU A 1 108 ? -2.106 15.247 -2.042 1.00 90.56 108 LEU A C 1
ATOM 852 O O . LEU A 1 108 ? -2.792 15.238 -1.023 1.00 90.56 108 LEU A O 1
ATOM 856 N N . THR A 1 109 ? -2.464 15.951 -3.121 1.00 90.69 109 THR A N 1
ATOM 857 C CA . THR A 1 109 ? -3.719 16.718 -3.187 1.00 90.69 109 THR A CA 1
ATOM 858 C C . THR A 1 109 ? -4.938 15.803 -3.063 1.00 90.69 109 THR A C 1
ATOM 860 O O . THR A 1 109 ? -5.904 16.144 -2.378 1.00 90.69 109 THR A O 1
ATOM 863 N N . PHE A 1 110 ? -4.905 14.639 -3.716 1.00 93.62 110 PHE A N 1
ATOM 864 C CA . PHE A 1 110 ? -5.951 13.629 -3.606 1.00 93.62 110 PHE A CA 1
ATOM 865 C C . PHE A 1 110 ? -6.021 13.055 -2.183 1.00 93.62 110 PHE A C 1
ATOM 867 O O . PHE A 1 110 ? -7.098 13.072 -1.592 1.00 93.62 110 PHE A O 1
ATOM 874 N N . ALA A 1 111 ? -4.886 12.675 -1.592 1.00 94.50 111 ALA A N 1
ATOM 875 C CA . ALA A 1 111 ? -4.779 12.181 -0.221 1.00 94.50 111 ALA A CA 1
ATOM 876 C C . ALA A 1 111 ? -5.387 13.152 0.798 1.00 94.50 111 ALA A C 1
ATOM 878 O O . ALA A 1 111 ? -6.216 12.750 1.607 1.00 94.50 111 ALA A O 1
ATOM 879 N N . VAL A 1 112 ? -5.042 14.443 0.724 1.00 93.56 112 VAL A N 1
ATOM 880 C CA . VAL A 1 112 ? -5.588 15.474 1.625 1.00 93.56 112 VAL A CA 1
ATOM 881 C C . VAL A 1 112 ? -7.113 15.562 1.516 1.00 93.56 112 VAL A C 1
ATOM 883 O O . VAL A 1 112 ? -7.792 15.696 2.532 1.00 93.56 112 VAL A O 1
ATOM 886 N N . ARG A 1 113 ? -7.679 15.449 0.307 1.00 95.44 113 ARG A N 1
ATOM 887 C CA . ARG A 1 113 ? -9.141 15.438 0.124 1.00 95.44 113 ARG A CA 1
ATOM 888 C C . ARG A 1 113 ? -9.783 14.194 0.729 1.00 95.44 113 ARG A C 1
ATOM 890 O O . ARG A 1 113 ? -10.820 14.319 1.373 1.00 95.44 113 ARG A O 1
ATOM 897 N N . GLN A 1 114 ? -9.177 13.026 0.526 1.00 97.12 114 GLN A N 1
ATOM 898 C CA . GLN A 1 114 ? -9.676 11.770 1.086 1.00 97.12 114 GLN A CA 1
ATOM 899 C C . GLN A 1 114 ? -9.646 11.793 2.619 1.00 97.12 114 GLN A C 1
ATOM 901 O O . GLN A 1 114 ? -10.653 11.509 3.258 1.00 97.12 114 GLN A O 1
ATOM 906 N N . LEU A 1 115 ? -8.531 12.229 3.210 1.00 95.31 115 LEU A N 1
ATOM 907 C CA . LEU A 1 115 ? -8.385 12.375 4.660 1.00 95.31 115 LEU A CA 1
ATOM 908 C C . LEU A 1 115 ? -9.379 13.396 5.225 1.00 95.31 115 LEU A C 1
ATOM 910 O O . LEU A 1 115 ? -10.070 13.104 6.198 1.00 95.31 115 LEU A O 1
ATOM 914 N N . SER A 1 116 ? -9.547 14.547 4.567 1.00 94.88 116 SER A N 1
ATOM 915 C CA . SER A 1 116 ? -10.518 15.558 4.995 1.00 94.88 116 SER A CA 1
ATOM 916 C C . SER A 1 116 ? -11.958 15.038 4.978 1.00 94.88 116 SER A C 1
ATOM 918 O O . SER A 1 116 ? -12.740 15.432 5.841 1.00 94.88 116 SER A O 1
ATOM 920 N N . ALA A 1 117 ? -12.318 14.160 4.035 1.00 96.56 117 ALA A N 1
ATOM 921 C CA . ALA A 1 117 ? -13.638 13.527 4.001 1.00 96.56 117 ALA A CA 1
ATOM 922 C C . ALA A 1 117 ? -13.861 12.560 5.179 1.00 96.56 117 ALA A C 1
ATOM 924 O O . ALA A 1 117 ? -15.001 12.345 5.585 1.00 96.56 117 ALA A O 1
ATOM 925 N N . LEU A 1 118 ? -12.780 12.028 5.756 1.00 95.06 118 LEU A N 1
ATOM 926 C CA . LEU A 1 118 ? -12.785 11.219 6.977 1.00 95.06 118 LEU A CA 1
ATOM 927 C C . LEU A 1 118 ? -12.675 12.061 8.261 1.00 95.06 118 LEU A C 1
ATOM 929 O O . LEU A 1 118 ? -12.678 11.500 9.354 1.00 95.06 118 LEU A O 1
ATOM 933 N N . GLY A 1 119 ? -12.564 13.391 8.154 1.00 95.25 119 GLY A N 1
ATOM 934 C CA . GLY A 1 119 ? -12.288 14.262 9.298 1.00 95.25 119 GLY A CA 1
ATOM 935 C C . GLY A 1 119 ? -10.868 14.116 9.859 1.00 95.25 119 GLY A C 1
ATOM 936 O O . GLY A 1 119 ? -10.654 14.434 11.023 1.00 95.25 119 GLY A O 1
ATOM 937 N N . ALA A 1 120 ? -9.923 13.638 9.044 1.00 93.75 120 ALA A N 1
ATOM 938 C CA . ALA A 1 120 ? -8.521 13.424 9.394 1.00 93.75 120 ALA A CA 1
ATOM 939 C C . ALA A 1 120 ? -7.579 14.280 8.526 1.00 93.75 120 ALA A C 1
ATOM 941 O O . ALA A 1 120 ? -7.969 14.878 7.518 1.00 93.75 120 ALA A O 1
ATOM 942 N N . SER A 1 121 ? -6.308 14.312 8.905 1.00 92.88 121 SER A N 1
ATOM 943 C CA . SER A 1 121 ? -5.217 14.988 8.210 1.00 92.88 121 SER A CA 1
ATOM 944 C C . SER A 1 121 ? -3.999 14.070 8.068 1.00 92.88 121 SER A C 1
ATOM 946 O O . SER A 1 121 ? -3.958 12.963 8.598 1.00 92.88 121 SER A O 1
ATOM 948 N N . LEU A 1 122 ? -2.975 14.527 7.341 1.00 90.56 122 LEU A N 1
ATOM 949 C CA . LEU A 1 122 ? -1.703 13.799 7.245 1.00 90.56 122 LEU A CA 1
ATOM 950 C C . LEU A 1 122 ? -0.946 13.749 8.584 1.00 90.56 122 LEU A C 1
ATOM 952 O O . LEU A 1 122 ? -0.116 12.864 8.770 1.00 90.56 122 LEU A O 1
ATOM 956 N N . GLU A 1 123 ? -1.205 14.690 9.494 1.00 89.25 123 GLU A N 1
ATOM 957 C CA . GLU A 1 123 ? -0.586 14.736 10.828 1.00 89.25 123 GLU A CA 1
ATOM 958 C C . GLU A 1 123 ? -1.191 13.685 11.764 1.00 89.25 123 GLU A C 1
ATOM 960 O O . GLU A 1 123 ? -0.515 13.194 12.659 1.00 89.25 123 GLU A O 1
ATOM 965 N N . ASP A 1 124 ? -2.428 13.263 11.492 1.00 90.44 124 ASP A N 1
ATOM 966 C CA . ASP A 1 124 ? -3.092 12.185 12.225 1.00 90.44 124 ASP A CA 1
ATOM 967 C C . ASP A 1 124 ? -2.577 10.801 11.814 1.00 90.44 124 ASP A C 1
ATOM 969 O O . ASP A 1 124 ? -3.029 9.794 12.346 1.00 90.44 124 ASP A O 1
ATOM 973 N N . ILE A 1 125 ? -1.652 10.711 10.855 1.00 91.44 125 ILE A N 1
ATOM 974 C CA . ILE A 1 125 ? -1.103 9.430 10.425 1.00 91.44 125 ILE A CA 1
ATOM 975 C C . ILE A 1 125 ? 0.099 9.040 11.282 1.00 91.44 125 ILE A C 1
ATOM 977 O O . ILE A 1 125 ? 1.074 9.778 11.406 1.00 91.44 125 ILE A O 1
ATOM 981 N N . GLY A 1 126 ? 0.038 7.838 11.848 1.00 89.69 126 GLY A N 1
ATOM 982 C CA . GLY A 1 126 ? 1.041 7.333 12.780 1.00 89.69 126 GLY A CA 1
ATOM 983 C C . GLY A 1 126 ? 2.202 6.596 12.145 1.00 89.69 126 GLY A C 1
ATOM 984 O O . GLY A 1 126 ? 3.357 6.721 12.571 1.00 89.69 126 GLY A O 1
ATOM 985 N N . PHE A 1 127 ? 1.877 5.771 11.155 1.00 91.56 127 PHE A N 1
ATOM 986 C CA . PHE A 1 127 ? 2.786 4.762 10.648 1.00 91.56 127 PHE A CA 1
ATOM 987 C C . PHE A 1 127 ? 2.788 4.690 9.138 1.00 91.56 127 PHE A C 1
ATOM 989 O O . PHE A 1 127 ? 1.805 5.017 8.471 1.00 91.56 127 PHE A O 1
ATOM 996 N N . PHE A 1 128 ? 3.889 4.168 8.611 1.00 93.81 128 PHE A N 1
ATOM 997 C CA . PHE A 1 128 ? 3.952 3.760 7.224 1.00 93.81 128 PHE A CA 1
ATOM 998 C C . PHE A 1 128 ? 4.589 2.391 7.040 1.00 93.81 128 PHE A C 1
ATOM 1000 O O . PHE A 1 128 ? 5.456 1.990 7.814 1.00 93.81 128 PHE A O 1
ATOM 1007 N N . PHE A 1 129 ? 4.179 1.700 5.987 1.00 94.31 129 PHE A N 1
ATOM 1008 C CA . PHE A 1 129 ? 4.771 0.459 5.516 1.00 94.31 129 PHE A CA 1
ATOM 1009 C C . PHE A 1 129 ? 5.191 0.632 4.062 1.00 94.31 129 PHE A C 1
ATOM 1011 O O . PHE A 1 129 ? 4.455 1.216 3.273 1.00 94.31 129 PHE A O 1
ATOM 1018 N N . GLU A 1 130 ? 6.372 0.139 3.724 1.00 94.88 130 GLU A N 1
ATOM 1019 C CA . GLU A 1 130 ? 6.864 0.082 2.351 1.00 94.88 130 GLU A CA 1
ATOM 1020 C C . GLU A 1 130 ? 6.870 -1.388 1.958 1.00 94.88 130 GLU A C 1
ATOM 1022 O O . GLU A 1 130 ? 7.467 -2.207 2.657 1.00 94.88 130 GLU A O 1
ATOM 1027 N N . THR A 1 131 ? 6.188 -1.726 0.871 1.00 93.88 131 THR A N 1
ATOM 1028 C CA . THR A 1 131 ? 6.104 -3.099 0.374 1.00 93.88 131 THR A CA 1
ATOM 1029 C C . THR A 1 131 ? 7.470 -3.607 -0.070 1.00 93.88 131 THR A C 1
ATOM 1031 O O . THR A 1 131 ? 7.731 -4.796 0.068 1.00 93.88 131 THR A O 1
ATOM 1034 N N . HIS A 1 132 ? 8.347 -2.726 -0.568 1.00 92.75 132 HIS A N 1
ATOM 1035 C CA . HIS A 1 132 ? 9.744 -3.019 -0.906 1.00 92.75 132 HIS A CA 1
ATOM 1036 C C . HIS A 1 132 ? 10.576 -1.738 -1.106 1.00 92.75 132 HIS A C 1
ATOM 1038 O O . HIS A 1 132 ? 10.042 -0.629 -1.178 1.00 92.75 132 HIS A O 1
ATOM 1044 N N . GLY A 1 133 ? 11.901 -1.885 -1.216 1.00 90.88 133 GLY A N 1
ATOM 1045 C CA . GLY A 1 133 ? 12.864 -0.777 -1.268 1.00 90.88 133 GLY A CA 1
ATOM 1046 C C . GLY A 1 133 ? 12.985 0.016 -2.581 1.00 90.88 133 GLY A C 1
ATOM 1047 O O . GLY A 1 133 ? 13.988 0.714 -2.759 1.00 90.88 133 GLY A O 1
ATOM 1048 N N . HIS A 1 134 ? 12.031 -0.066 -3.515 1.00 88.31 134 HIS A N 1
ATOM 1049 C CA . HIS A 1 134 ? 12.096 0.719 -4.753 1.00 88.31 134 HIS A CA 1
ATOM 1050 C C . HIS A 1 134 ? 11.751 2.201 -4.536 1.00 88.31 134 HIS A C 1
ATOM 1052 O O . HIS A 1 134 ? 10.944 2.578 -3.686 1.00 88.31 134 HIS A O 1
ATOM 1058 N N . GLY A 1 135 ? 12.400 3.075 -5.315 1.00 85.19 135 GLY A N 1
ATOM 1059 C CA . GLY A 1 135 ? 12.338 4.531 -5.135 1.00 85.19 135 GLY A CA 1
ATOM 1060 C C . GLY A 1 135 ? 10.941 5.141 -5.299 1.00 85.19 135 GLY A C 1
ATOM 1061 O O . GLY A 1 135 ? 10.681 6.233 -4.795 1.00 85.19 135 GLY A O 1
ATOM 1062 N N . ASP A 1 136 ? 10.056 4.441 -5.994 1.00 85.00 136 ASP A N 1
ATOM 1063 C CA . ASP A 1 136 ? 8.654 4.769 -6.209 1.00 85.00 136 ASP A CA 1
ATOM 1064 C C . ASP A 1 136 ? 7.707 4.120 -5.195 1.00 85.00 136 ASP A C 1
ATOM 1066 O O . ASP A 1 136 ? 6.516 4.332 -5.327 1.00 85.00 136 ASP A O 1
ATOM 1070 N N . HIS A 1 137 ? 8.204 3.425 -4.166 1.00 90.69 137 HIS A N 1
ATOM 1071 C CA . HIS A 1 137 ? 7.412 2.900 -3.037 1.00 90.69 137 HIS A CA 1
ATOM 1072 C C . HIS A 1 137 ? 7.810 3.528 -1.699 1.00 90.69 137 HIS A C 1
ATOM 1074 O O . HIS A 1 137 ? 6.992 3.672 -0.789 1.00 90.69 137 HIS A O 1
ATOM 1080 N N . VAL A 1 138 ? 9.070 3.947 -1.584 1.00 89.19 138 VAL A N 1
ATOM 1081 C CA . VAL A 1 138 ? 9.605 4.545 -0.360 1.00 89.19 138 VAL A CA 1
ATOM 1082 C C . VAL A 1 138 ? 8.964 5.892 -0.032 1.00 89.19 138 VAL A C 1
ATOM 1084 O O . VAL A 1 138 ? 8.539 6.645 -0.915 1.00 89.19 138 VAL A O 1
ATOM 1087 N N . LEU A 1 139 ? 8.949 6.226 1.262 1.00 85.56 139 LEU A N 1
ATOM 1088 C CA . LEU A 1 139 ? 8.391 7.476 1.771 1.00 85.56 139 LEU A CA 1
ATOM 1089 C C . LEU A 1 139 ? 8.950 8.699 1.038 1.00 85.56 139 LEU A C 1
ATOM 1091 O O . LEU A 1 139 ? 10.101 9.108 1.219 1.00 85.56 139 LEU A O 1
ATOM 1095 N N . ASN A 1 140 ? 8.083 9.339 0.258 1.00 80.75 140 ASN A N 1
ATOM 1096 C CA . ASN A 1 140 ? 8.411 10.534 -0.495 1.00 80.75 140 ASN A CA 1
ATOM 1097 C C . ASN A 1 140 ? 7.254 11.525 -0.434 1.00 80.75 140 ASN A C 1
ATOM 1099 O O . ASN A 1 140 ? 6.336 11.506 -1.248 1.00 80.75 140 ASN A O 1
ATOM 1103 N N . ILE A 1 141 ? 7.331 12.435 0.533 1.00 67.31 141 ILE A N 1
ATOM 1104 C CA . ILE A 1 141 ? 6.413 13.569 0.642 1.00 67.31 141 ILE A CA 1
ATOM 1105 C C . ILE A 1 141 ? 7.238 14.820 0.398 1.00 67.31 141 ILE A C 1
ATOM 1107 O O . ILE A 1 141 ? 7.736 15.483 1.307 1.00 67.31 141 ILE A O 1
ATOM 1111 N N . ARG A 1 142 ? 7.467 15.098 -0.885 1.00 60.75 142 ARG A N 1
ATOM 1112 C CA . ARG A 1 142 ? 8.097 16.338 -1.335 1.00 60.75 142 ARG A CA 1
ATOM 1113 C C . ARG A 1 142 ? 7.062 17.145 -2.109 1.00 60.75 142 ARG A C 1
ATOM 1115 O O . ARG A 1 142 ? 6.711 16.741 -3.216 1.00 60.75 142 ARG A O 1
ATOM 1122 N N . PRO A 1 143 ? 6.606 18.306 -1.606 1.00 53.72 143 PRO A N 1
ATOM 1123 C CA . PRO A 1 143 ? 5.871 19.241 -2.444 1.00 53.72 143 PRO A CA 1
ATOM 1124 C C . PRO A 1 143 ? 6.829 19.750 -3.527 1.00 53.72 143 PRO A C 1
ATOM 1126 O O . PRO A 1 143 ? 7.683 20.606 -3.289 1.00 53.72 143 PRO A O 1
ATOM 1129 N N . ARG A 1 144 ? 6.751 19.173 -4.728 1.00 44.56 144 ARG A N 1
ATOM 1130 C CA . ARG A 1 144 ? 7.670 19.478 -5.828 1.00 44.56 144 ARG A CA 1
ATOM 1131 C C . ARG A 1 144 ? 7.215 20.729 -6.586 1.00 44.56 144 ARG A C 1
ATOM 1133 O O . ARG A 1 144 ? 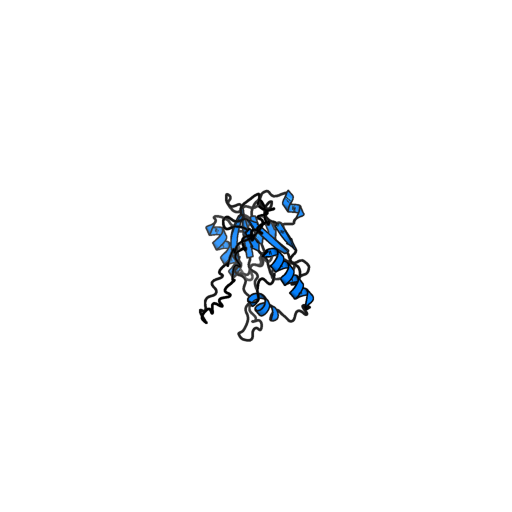6.983 20.635 -7.778 1.00 44.56 144 ARG A O 1
ATOM 1140 N N . SER A 1 145 ? 7.082 21.867 -5.894 1.00 43.91 145 SER A N 1
ATOM 1141 C CA . SER A 1 145 ? 7.279 23.233 -6.429 1.00 43.91 145 SER A CA 1
ATOM 1142 C C . SER A 1 145 ? 6.710 24.320 -5.502 1.00 43.91 145 SER A C 1
ATOM 1144 O O . SER A 1 145 ? 5.512 24.366 -5.250 1.00 43.91 145 SER A O 1
ATOM 1146 N N . SER A 1 146 ? 7.602 25.225 -5.086 1.00 43.50 146 SER A N 1
ATOM 1147 C CA . SER A 1 146 ? 7.419 26.674 -4.873 1.00 43.50 146 SER A CA 1
ATOM 1148 C C . SER A 1 146 ? 6.217 27.219 -4.071 1.00 43.50 146 SER A C 1
ATOM 1150 O O . SER A 1 146 ? 5.088 27.266 -4.543 1.00 43.50 146 SER A O 1
ATOM 1152 N N . ALA A 1 147 ? 6.568 27.874 -2.958 1.00 44.22 147 ALA A N 1
ATOM 1153 C CA . ALA A 1 147 ? 6.028 29.168 -2.511 1.00 44.22 147 ALA A CA 1
ATOM 1154 C C . ALA A 1 147 ? 4.688 29.256 -1.753 1.00 44.22 147 ALA A C 1
ATOM 1156 O O . ALA A 1 147 ? 4.275 30.371 -1.446 1.00 44.22 147 ALA A O 1
ATOM 1157 N N . ALA A 1 148 ? 4.065 28.158 -1.326 1.00 41.97 148 ALA A N 1
ATOM 1158 C CA . ALA A 1 148 ? 2.973 28.240 -0.351 1.00 41.97 148 ALA A CA 1
ATOM 1159 C C . ALA A 1 148 ? 3.202 27.276 0.815 1.00 41.97 148 ALA A C 1
ATOM 1161 O O . ALA A 1 148 ? 3.113 26.057 0.695 1.00 41.97 148 ALA A O 1
ATOM 1162 N N . SER A 1 149 ? 3.532 27.880 1.949 1.00 41.22 149 SER A N 1
ATOM 1163 C CA . SER A 1 149 ? 3.636 27.329 3.292 1.00 41.22 149 SER A CA 1
ATOM 1164 C C . SER A 1 149 ? 2.418 26.486 3.686 1.00 41.22 149 SER A C 1
ATOM 1166 O O . SER A 1 149 ? 1.452 26.984 4.254 1.00 41.22 149 SER A O 1
ATOM 1168 N N . SER A 1 150 ? 2.490 25.187 3.433 1.00 46.72 150 SER A N 1
ATOM 1169 C CA . SER A 1 150 ? 1.899 24.178 4.308 1.00 46.72 150 SER A CA 1
ATOM 1170 C C . SER A 1 150 ? 2.990 23.139 4.523 1.00 46.72 150 SER A C 1
ATOM 1172 O O . SER A 1 150 ? 3.339 22.367 3.632 1.00 46.72 150 SER A O 1
ATOM 1174 N N . HIS A 1 151 ? 3.658 23.235 5.671 1.00 51.47 151 HIS A N 1
ATOM 1175 C CA . HIS A 1 151 ? 4.684 22.285 6.072 1.00 51.47 151 HIS A CA 1
ATOM 1176 C C . HIS A 1 151 ? 3.996 20.966 6.436 1.00 51.47 151 HIS A C 1
ATOM 1178 O O . HIS A 1 151 ? 3.801 20.686 7.610 1.00 51.47 151 HIS A O 1
ATOM 1184 N N . TRP A 1 152 ? 3.619 20.155 5.446 1.00 58.94 152 TRP A N 1
ATOM 1185 C CA . TRP A 1 152 ? 3.216 18.775 5.708 1.00 58.94 152 TRP A CA 1
ATOM 1186 C C . TRP A 1 152 ? 4.450 18.033 6.222 1.00 58.94 152 TRP A C 1
ATOM 1188 O O . TRP A 1 152 ? 5.393 17.776 5.471 1.00 58.94 152 TRP A O 1
ATOM 1198 N N . SER A 1 153 ? 4.496 17.783 7.527 1.00 59.72 153 SER A N 1
ATOM 1199 C CA . SER A 1 153 ? 5.626 17.129 8.173 1.00 59.72 153 SER A CA 1
ATOM 1200 C C . SER A 1 153 ? 5.268 15.689 8.493 1.00 59.72 153 SER A C 1
ATOM 1202 O O . SER A 1 153 ? 4.616 15.414 9.491 1.00 59.72 153 SER A O 1
ATOM 1204 N N . THR A 1 154 ? 5.810 14.753 7.723 1.00 60.25 154 THR A N 1
ATOM 1205 C CA . THR A 1 154 ? 5.774 13.323 8.067 1.00 60.25 154 THR A CA 1
ATOM 1206 C C . THR A 1 154 ? 6.896 12.903 8.998 1.00 60.25 154 THR A C 1
ATOM 1208 O O . THR A 1 154 ? 7.120 11.718 9.203 1.00 60.25 154 THR A O 1
ATOM 1211 N N . ARG A 1 155 ? 7.596 13.864 9.622 1.00 60.53 155 ARG A N 1
ATOM 1212 C CA . ARG A 1 155 ? 8.630 13.582 10.634 1.00 60.53 155 ARG A CA 1
ATOM 1213 C C . ARG A 1 155 ? 8.108 12.772 11.824 1.00 60.53 155 ARG A C 1
ATOM 1215 O O . ARG A 1 155 ? 8.919 12.261 12.586 1.00 60.53 155 ARG A O 1
ATOM 1222 N N . GLN A 1 156 ? 6.791 12.695 11.994 1.00 73.62 156 GLN A N 1
ATOM 1223 C CA . GLN A 1 156 ? 6.137 11.908 13.036 1.00 73.62 156 GLN A CA 1
ATOM 1224 C C . GLN A 1 156 ? 5.779 10.491 12.580 1.00 73.62 156 GLN A C 1
ATOM 1226 O O . GLN A 1 156 ? 5.589 9.621 13.425 1.00 73.62 156 GLN A O 1
ATOM 1231 N N . TRP A 1 157 ? 5.734 10.229 11.269 1.00 88.88 157 TRP A N 1
ATOM 1232 C CA . TRP A 1 157 ? 5.373 8.911 10.769 1.00 88.88 157 TRP A CA 1
ATOM 1233 C C . TRP A 1 157 ? 6.500 7.935 11.073 1.00 88.88 157 TRP A C 1
ATOM 1235 O O . TRP A 1 157 ? 7.656 8.133 10.689 1.00 88.88 157 TRP A O 1
ATOM 1245 N N . ARG A 1 158 ? 6.156 6.853 11.758 1.00 89.31 158 ARG A N 1
ATOM 1246 C CA . ARG A 1 158 ? 7.101 5.800 12.119 1.00 89.31 158 ARG A CA 1
ATOM 1247 C C . ARG A 1 158 ? 7.011 4.677 11.102 1.00 89.31 158 ARG A C 1
ATOM 1249 O O . ARG A 1 158 ? 5.917 4.230 10.767 1.00 89.31 158 ARG A O 1
ATOM 1256 N N . ARG A 1 159 ? 8.155 4.179 10.630 1.00 90.00 159 ARG A N 1
ATOM 1257 C CA . ARG A 1 159 ? 8.149 2.962 9.813 1.00 90.00 159 ARG A CA 1
ATOM 1258 C C . ARG A 1 159 ? 7.613 1.823 10.676 1.00 90.00 159 ARG A C 1
ATOM 1260 O O . ARG A 1 159 ? 8.156 1.557 11.747 1.00 90.00 159 ARG A O 1
ATOM 1267 N N . TRP A 1 160 ? 6.550 1.180 10.222 1.00 89.88 160 TRP A N 1
ATOM 1268 C CA . TRP A 1 160 ? 6.015 -0.012 10.850 1.00 89.88 160 TRP A CA 1
ATOM 1269 C C . TRP A 1 160 ? 6.904 -1.205 10.512 1.00 89.88 160 TRP A C 1
ATOM 1271 O O . TRP A 1 160 ? 7.324 -1.390 9.370 1.00 89.88 160 TRP A O 1
ATOM 1281 N N . THR A 1 161 ? 7.209 -2.004 11.525 1.00 80.62 161 THR A N 1
ATOM 1282 C CA . THR A 1 161 ? 7.976 -3.241 11.397 1.00 80.62 161 THR A CA 1
ATOM 1283 C C . THR A 1 161 ? 7.224 -4.364 12.097 1.00 80.62 161 THR A C 1
ATOM 1285 O O . THR A 1 161 ? 6.454 -4.123 13.025 1.00 80.62 161 THR A O 1
ATOM 1288 N N . VAL A 1 162 ? 7.496 -5.614 11.716 1.00 71.12 162 VAL A N 1
ATOM 1289 C CA . VAL A 1 162 ? 6.899 -6.800 12.363 1.00 71.12 162 VAL A CA 1
ATOM 1290 C C . VAL A 1 162 ? 7.169 -6.823 13.871 1.00 71.12 162 VAL A C 1
ATOM 1292 O O . VAL A 1 162 ? 6.326 -7.237 14.656 1.00 71.12 162 VAL A O 1
ATOM 1295 N N . SER A 1 163 ? 8.327 -6.324 14.313 1.00 64.94 163 SER A N 1
ATOM 1296 C CA . SER A 1 163 ? 8.626 -6.199 15.743 1.00 64.94 163 SER A CA 1
ATOM 1297 C C . SER A 1 163 ? 7.756 -5.144 16.439 1.00 64.94 163 SER A C 1
ATOM 1299 O O . SER A 1 163 ? 7.394 -5.335 17.593 1.00 64.94 163 SER A O 1
ATOM 1301 N N . ALA A 1 164 ? 7.378 -4.068 15.740 1.00 58.94 164 ALA A N 1
ATOM 1302 C CA . ALA A 1 164 ? 6.461 -3.040 16.243 1.00 58.94 164 ALA A CA 1
ATOM 1303 C C . ALA A 1 164 ? 4.989 -3.501 16.265 1.00 58.94 164 ALA A C 1
ATOM 1305 O O . ALA A 1 164 ? 4.144 -2.842 16.869 1.00 58.94 164 ALA A O 1
ATOM 1306 N N . GLN A 1 165 ? 4.671 -4.645 15.649 1.00 55.56 165 GLN A N 1
ATOM 1307 C CA . GLN A 1 165 ? 3.332 -5.242 15.642 1.00 55.56 165 GLN A CA 1
ATOM 1308 C C . GLN A 1 165 ? 2.833 -5.611 17.048 1.00 55.56 165 GLN A C 1
ATOM 1310 O O . GLN A 1 165 ? 1.627 -5.641 17.292 1.00 55.56 165 GLN A O 1
ATOM 1315 N N . GLN A 1 166 ? 3.753 -5.859 17.988 1.00 53.62 166 GLN A N 1
ATOM 1316 C CA . GLN A 1 166 ? 3.417 -6.138 19.388 1.00 53.62 166 GLN A CA 1
ATOM 1317 C C . GLN A 1 166 ? 2.989 -4.881 20.160 1.00 53.62 166 GLN A C 1
ATOM 1319 O O . GLN A 1 166 ? 2.226 -4.991 21.120 1.00 53.62 166 GLN A O 1
ATOM 1324 N N . ASP A 1 167 ? 3.397 -3.695 19.704 1.00 52.03 167 ASP A N 1
ATOM 1325 C CA . ASP A 1 167 ? 3.253 -2.446 20.459 1.00 52.03 167 ASP A CA 1
ATOM 1326 C C . ASP A 1 167 ? 2.000 -1.636 20.083 1.00 52.03 167 ASP A C 1
ATOM 1328 O O . ASP A 1 167 ? 1.714 -0.618 20.713 1.00 52.03 167 ASP A O 1
ATOM 1332 N N . LEU A 1 168 ? 1.230 -2.063 19.073 1.00 59.53 168 LEU A N 1
ATOM 1333 C CA . LEU A 1 168 ? 0.127 -1.268 18.522 1.00 59.53 168 LEU A CA 1
ATOM 1334 C C . LEU A 1 168 ? -1.134 -2.100 18.327 1.00 59.53 168 LEU A C 1
ATOM 1336 O O . LEU A 1 168 ? -1.193 -2.946 17.432 1.00 59.53 168 LEU A O 1
ATOM 1340 N N . ASP A 1 169 ? -2.177 -1.790 19.103 1.00 62.00 169 ASP A N 1
ATOM 1341 C CA . ASP A 1 169 ? -3.507 -2.407 18.989 1.00 62.00 169 ASP A CA 1
ATOM 1342 C C . ASP A 1 169 ? -4.030 -2.397 17.546 1.00 62.00 169 ASP A C 1
ATOM 1344 O O . ASP A 1 169 ? -4.653 -3.356 17.097 1.00 62.00 169 ASP A O 1
ATOM 1348 N N . ALA A 1 170 ? -3.694 -1.360 16.783 1.00 60.72 170 ALA A N 1
ATOM 1349 C CA . ALA A 1 170 ? -4.159 -1.179 15.422 1.00 60.72 170 ALA A CA 1
ATOM 1350 C C . ALA A 1 170 ? -3.463 -2.023 14.357 1.00 60.72 170 ALA A C 1
ATOM 1352 O O . ALA A 1 170 ? -3.965 -2.093 13.250 1.00 60.72 170 ALA A O 1
ATOM 1353 N N . THR A 1 171 ? -2.338 -2.681 14.628 1.00 69.75 171 THR A N 1
ATOM 1354 C CA . THR A 1 171 ? -1.666 -3.516 13.602 1.00 69.75 171 THR A CA 1
ATOM 1355 C C . THR A 1 171 ? -1.701 -5.002 13.939 1.00 69.75 171 THR A C 1
ATOM 1357 O O . THR A 1 171 ? -1.178 -5.830 13.195 1.00 69.75 171 THR A O 1
ATOM 1360 N N . ARG A 1 172 ? -2.390 -5.371 15.029 1.00 76.56 172 ARG A N 1
ATOM 1361 C CA . ARG A 1 172 ? -2.484 -6.756 15.511 1.00 76.56 172 ARG A CA 1
ATOM 1362 C C . ARG A 1 172 ? -3.110 -7.724 14.509 1.00 76.56 172 ARG A C 1
ATOM 1364 O O . ARG A 1 172 ? -2.774 -8.901 14.537 1.00 76.56 172 ARG A O 1
ATOM 1371 N N . GLY A 1 173 ? -3.997 -7.251 13.637 1.00 84.81 173 GLY A N 1
ATOM 1372 C CA . GLY A 1 173 ? -4.607 -8.063 12.582 1.00 84.81 173 GLY A CA 1
ATOM 1373 C C . GLY A 1 173 ? -4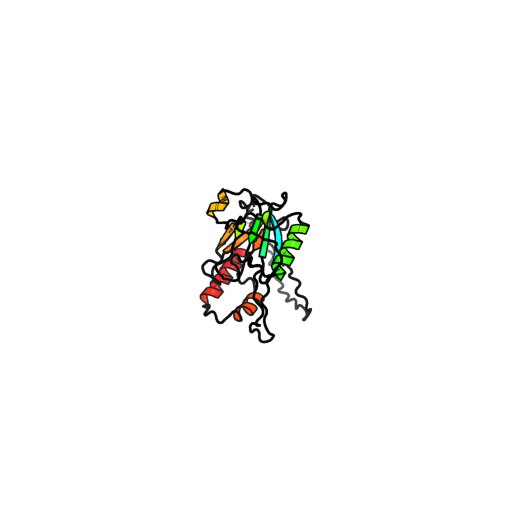.026 -7.835 11.183 1.00 84.81 173 GLY A C 1
ATOM 1374 O O . GLY A 1 173 ? -4.562 -8.402 10.235 1.00 84.81 173 GLY A O 1
ATOM 1375 N N . ILE A 1 174 ? -2.964 -7.029 11.043 1.00 89.88 174 ILE A N 1
ATOM 1376 C CA . ILE A 1 174 ? -2.277 -6.784 9.765 1.00 89.88 174 ILE A CA 1
ATOM 1377 C C . ILE A 1 174 ? -1.016 -7.639 9.716 1.00 89.88 174 ILE A C 1
ATOM 1379 O O . ILE A 1 174 ? -0.127 -7.480 10.543 1.00 89.88 174 ILE A O 1
ATOM 1383 N N . GLN A 1 175 ? -0.916 -8.537 8.747 1.00 88.88 175 GLN A N 1
ATOM 1384 C CA . GLN A 1 175 ? 0.214 -9.448 8.598 1.00 88.88 175 GLN A CA 1
ATOM 1385 C C . GLN A 1 175 ? 1.038 -9.073 7.367 1.00 88.88 175 GLN A C 1
ATOM 1387 O O . GLN A 1 175 ? 0.477 -9.018 6.272 1.00 88.88 175 GLN A O 1
ATOM 1392 N N . PRO A 1 176 ? 2.354 -8.854 7.505 1.00 90.50 176 PRO A N 1
ATOM 1393 C CA . PRO A 1 176 ? 3.241 -8.782 6.361 1.00 90.50 176 PRO A CA 1
ATOM 1394 C C . PRO A 1 176 ? 3.585 -10.204 5.911 1.00 90.50 176 PRO A C 1
ATOM 1396 O O . PRO A 1 176 ? 4.034 -11.034 6.704 1.00 90.50 176 PRO A O 1
ATOM 1399 N N . ILE A 1 177 ? 3.373 -10.485 4.634 1.00 89.06 177 ILE A N 1
ATOM 1400 C CA . ILE A 1 177 ? 3.610 -11.781 4.007 1.00 89.06 177 ILE A CA 1
ATOM 1401 C C . ILE A 1 177 ? 4.724 -11.606 2.982 1.00 89.06 177 ILE A C 1
ATOM 1403 O O . ILE A 1 177 ? 4.625 -10.764 2.093 1.00 89.06 177 ILE A O 1
ATOM 1407 N N . SER A 1 178 ? 5.796 -12.391 3.107 1.00 89.56 178 SER A N 1
ATOM 1408 C CA . SER A 1 178 ? 6.906 -12.358 2.150 1.00 89.56 178 SER A CA 1
ATOM 1409 C C . SER A 1 178 ? 6.412 -12.741 0.757 1.00 89.56 178 SER A C 1
ATOM 1411 O O . SER A 1 178 ? 5.749 -13.762 0.586 1.00 89.56 178 SER A O 1
ATOM 1413 N N . CYS A 1 179 ? 6.725 -11.895 -0.220 1.00 87.75 179 CYS A N 1
ATOM 1414 C CA . CYS A 1 179 ? 6.249 -11.992 -1.589 1.00 87.75 179 CYS A CA 1
ATOM 1415 C C . CYS A 1 179 ? 7.376 -11.802 -2.617 1.00 87.75 179 CYS A C 1
ATOM 1417 O O . CYS A 1 179 ? 7.273 -10.922 -3.467 1.00 87.75 179 CYS A O 1
ATOM 1419 N N . PRO A 1 180 ? 8.464 -12.589 -2.556 1.00 86.19 180 PRO A N 1
ATOM 1420 C CA . PRO A 1 180 ? 9.643 -12.338 -3.372 1.00 86.19 180 PRO A CA 1
ATOM 1421 C C . PRO A 1 180 ? 9.395 -12.567 -4.871 1.00 86.19 180 PRO A C 1
ATOM 1423 O O . PRO A 1 180 ? 8.489 -13.292 -5.290 1.00 86.19 180 PRO A O 1
ATOM 1426 N N . GLY A 1 181 ? 10.263 -11.974 -5.688 1.00 82.88 181 GLY A N 1
ATOM 1427 C CA . GLY A 1 181 ? 10.366 -12.210 -7.129 1.00 82.88 181 GLY A CA 1
ATOM 1428 C C . GLY A 1 181 ? 10.595 -10.913 -7.898 1.00 82.88 181 GLY A C 1
ATOM 1429 O O . GLY A 1 181 ? 11.614 -10.774 -8.559 1.00 82.88 181 GLY A O 1
ATOM 1430 N N . HIS A 1 182 ? 9.725 -9.915 -7.734 1.00 82.38 182 HIS A N 1
ATOM 1431 C CA . HIS A 1 182 ? 10.024 -8.558 -8.220 1.00 82.38 182 HIS A CA 1
ATOM 1432 C C . HIS A 1 182 ? 11.245 -7.942 -7.544 1.00 82.38 182 HIS A C 1
ATOM 1434 O O . HIS A 1 182 ? 12.110 -7.343 -8.181 1.00 82.38 182 HIS A O 1
ATOM 1440 N N . ALA A 1 183 ? 11.257 -8.083 -6.226 1.00 85.19 183 ALA A N 1
ATOM 1441 C CA . ALA A 1 183 ? 12.322 -7.697 -5.335 1.00 85.19 183 ALA A CA 1
ATOM 1442 C C . ALA A 1 183 ? 12.417 -8.783 -4.262 1.00 85.19 183 ALA A C 1
ATOM 1444 O O . ALA A 1 183 ? 11.401 -9.370 -3.870 1.00 85.19 183 ALA A O 1
ATOM 1445 N N . ASP A 1 184 ? 13.632 -9.073 -3.804 1.00 87.81 184 ASP A N 1
ATOM 1446 C CA . ASP A 1 184 ? 13.873 -10.108 -2.792 1.00 87.81 184 ASP A CA 1
ATOM 1447 C C . ASP A 1 184 ? 13.201 -9.772 -1.452 1.00 87.81 184 ASP A C 1
ATOM 1449 O O . ASP A 1 184 ? 12.818 -10.665 -0.696 1.00 87.81 184 ASP A O 1
ATOM 1453 N N . ASP A 1 185 ? 13.051 -8.478 -1.162 1.00 91.19 185 ASP A N 1
ATOM 1454 C CA . ASP A 1 185 ? 12.455 -7.940 0.056 1.00 91.19 185 ASP A CA 1
ATOM 1455 C C . ASP A 1 185 ? 10.962 -7.613 -0.080 1.00 91.19 185 ASP A C 1
ATOM 1457 O O . ASP A 1 185 ? 10.385 -7.090 0.873 1.00 91.19 185 ASP A O 1
ATOM 1461 N N . LEU A 1 186 ? 10.323 -7.930 -1.216 1.00 90.38 186 LEU A N 1
ATOM 1462 C CA . LEU A 1 186 ? 8.910 -7.624 -1.426 1.00 90.38 186 LEU A CA 1
ATOM 1463 C C . LEU A 1 186 ? 8.025 -8.322 -0.389 1.00 90.38 186 LEU A C 1
ATOM 1465 O O . LEU A 1 186 ? 8.140 -9.522 -0.127 1.00 90.38 186 LEU A O 1
ATOM 1469 N N . GLN A 1 187 ? 7.114 -7.549 0.194 1.00 92.81 187 GLN A N 1
ATOM 1470 C CA . GLN A 1 187 ? 6.129 -7.983 1.170 1.00 92.81 187 GLN A CA 1
ATOM 1471 C C . GLN A 1 187 ? 4.742 -7.450 0.806 1.00 92.81 187 GLN A C 1
ATOM 1473 O O . GLN A 1 187 ? 4.560 -6.255 0.574 1.00 92.81 187 GLN A O 1
ATOM 1478 N N . ALA A 1 188 ? 3.748 -8.335 0.822 1.00 91.31 188 ALA A N 1
ATOM 1479 C CA . ALA A 1 188 ? 2.343 -7.951 0.802 1.00 91.31 188 ALA A CA 1
ATOM 1480 C C . ALA A 1 188 ? 1.832 -7.739 2.231 1.00 91.31 188 ALA A C 1
ATOM 1482 O O . ALA A 1 188 ? 2.316 -8.368 3.170 1.00 91.31 188 ALA A O 1
ATOM 1483 N N . LEU A 1 189 ? 0.809 -6.908 2.401 1.00 91.88 189 LEU A N 1
ATOM 1484 C CA . LEU A 1 189 ? 0.029 -6.844 3.633 1.00 91.88 189 LEU A CA 1
ATOM 1485 C C . LEU A 1 189 ? -1.281 -7.596 3.473 1.00 91.88 189 LEU A C 1
ATOM 1487 O O . LEU A 1 189 ? -1.996 -7.391 2.498 1.00 91.88 189 LEU A O 1
ATOM 1491 N N . ARG A 1 190 ? -1.615 -8.394 4.481 1.00 90.81 190 ARG A N 1
ATOM 1492 C CA . ARG A 1 190 ? -2.855 -9.156 4.607 1.00 90.81 190 ARG A CA 1
ATOM 1493 C C . ARG A 1 190 ? -3.616 -8.702 5.846 1.00 90.81 190 ARG A C 1
ATOM 1495 O O . ARG A 1 190 ? -3.028 -8.595 6.919 1.00 90.81 190 ARG A O 1
ATOM 1502 N N . PHE A 1 191 ? -4.916 -8.470 5.726 1.00 91.88 191 PHE A N 1
ATOM 1503 C CA . PHE A 1 191 ? -5.793 -8.122 6.848 1.00 91.88 191 PHE A CA 1
ATOM 1504 C C . PHE A 1 191 ? -7.256 -8.441 6.516 1.00 91.88 191 PHE A C 1
ATOM 1506 O O . PHE A 1 191 ? -7.586 -8.718 5.367 1.00 91.88 191 PHE A O 1
ATOM 1513 N N . ALA A 1 192 ? -8.151 -8.397 7.504 1.00 92.94 192 ALA A N 1
ATOM 1514 C CA . ALA A 1 192 ? -9.584 -8.578 7.272 1.00 92.94 192 ALA A CA 1
ATOM 1515 C C . ALA A 1 192 ? -10.340 -7.253 7.205 1.00 92.94 192 ALA A C 1
ATOM 1517 O O . ALA A 1 192 ? -10.114 -6.353 8.010 1.00 92.94 192 ALA A O 1
ATOM 1518 N N . THR A 1 193 ? -11.291 -7.178 6.285 1.00 94.00 193 THR A N 1
ATOM 1519 C CA . THR A 1 193 ? -12.304 -6.128 6.153 1.00 94.00 193 THR A CA 1
ATOM 1520 C C . THR A 1 193 ? -13.695 -6.730 6.367 1.00 94.00 193 THR A C 1
ATOM 1522 O O . THR A 1 193 ? -13.837 -7.930 6.624 1.00 94.00 193 THR A O 1
ATOM 1525 N N . ARG A 1 194 ? -14.755 -5.916 6.285 1.00 92.00 194 ARG A N 1
ATOM 1526 C CA . ARG A 1 194 ? -16.138 -6.422 6.390 1.00 92.00 194 ARG A CA 1
ATOM 1527 C C . ARG A 1 194 ? -16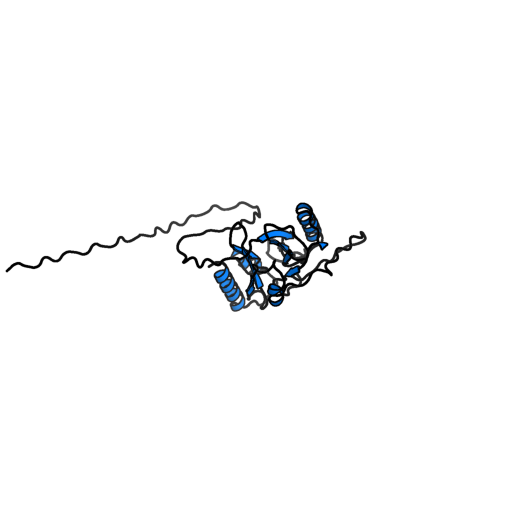.511 -7.321 5.207 1.00 92.00 194 ARG A C 1
ATOM 1529 O O . ARG A 1 194 ? -17.392 -8.166 5.334 1.00 92.00 194 ARG A O 1
ATOM 1536 N N . GLU A 1 195 ? -15.837 -7.138 4.080 1.00 90.75 195 GLU A N 1
ATOM 1537 C CA . GLU A 1 195 ? -16.032 -7.863 2.828 1.00 90.75 195 GLU A CA 1
ATOM 1538 C C . GLU A 1 195 ? -15.259 -9.190 2.800 1.00 90.75 195 GLU A C 1
ATOM 1540 O O . GLU A 1 195 ? -15.536 -10.050 1.962 1.00 90.75 195 GLU A O 1
ATOM 1545 N N . GLY A 1 196 ? -14.329 -9.378 3.738 1.00 89.94 196 GLY A N 1
ATOM 1546 C CA . GLY A 1 196 ? -13.516 -10.576 3.880 1.00 89.94 196 GLY A CA 1
ATOM 1547 C C . GLY A 1 196 ? -12.030 -10.254 3.952 1.00 89.94 196 GLY A C 1
ATOM 1548 O O . GLY A 1 196 ? -11.612 -9.167 4.341 1.00 89.94 196 GLY A O 1
ATOM 1549 N N . GLU A 1 197 ? -11.209 -11.228 3.597 1.00 89.56 197 GLU A N 1
ATOM 1550 C CA . GLU A 1 197 ? -9.765 -11.048 3.560 1.00 89.56 197 GLU A CA 1
ATOM 1551 C C . GLU A 1 197 ? -9.352 -10.067 2.452 1.00 89.56 197 GLU A C 1
ATOM 1553 O O . GLU A 1 197 ? -9.907 -10.069 1.355 1.00 89.56 197 GLU A O 1
ATOM 1558 N N . THR A 1 198 ? -8.396 -9.191 2.745 1.00 90.81 198 THR A N 1
ATOM 1559 C CA . THR A 1 198 ? -7.928 -8.122 1.860 1.00 90.81 198 THR A CA 1
ATOM 1560 C C . THR A 1 198 ? -6.407 -8.079 1.845 1.00 90.81 198 THR A C 1
ATOM 1562 O O . THR A 1 198 ? -5.755 -8.276 2.873 1.00 90.81 198 THR A O 1
ATOM 1565 N N . TRP A 1 199 ? -5.855 -7.804 0.663 1.00 91.56 199 TRP A N 1
ATOM 1566 C CA . TRP A 1 199 ? -4.422 -7.797 0.412 1.00 91.56 199 TRP A CA 1
ATOM 1567 C C . TRP A 1 199 ? -3.976 -6.503 -0.268 1.00 91.56 199 TRP A C 1
ATOM 1569 O O . TRP A 1 199 ? -4.597 -6.059 -1.233 1.00 91.56 199 TRP A O 1
ATOM 1579 N N . ILE A 1 200 ? -2.868 -5.931 0.202 1.00 91.94 200 ILE A N 1
ATOM 1580 C CA . ILE A 1 200 ? -2.110 -4.885 -0.495 1.00 91.94 200 ILE A CA 1
ATOM 1581 C C . ILE A 1 200 ? -0.786 -5.513 -0.903 1.00 91.94 200 ILE A C 1
ATOM 1583 O O . ILE A 1 200 ? 0.051 -5.796 -0.052 1.00 91.94 200 ILE A O 1
ATOM 1587 N N . VAL A 1 201 ? -0.607 -5.771 -2.194 1.00 89.38 201 VAL A N 1
ATOM 1588 C CA . VAL A 1 201 ? 0.483 -6.635 -2.677 1.00 89.38 201 VAL A CA 1
ATOM 1589 C C . VAL A 1 201 ? 1.701 -5.886 -3.216 1.00 89.38 201 VAL A C 1
ATOM 1591 O O . VAL A 1 201 ? 2.643 -6.522 -3.683 1.00 89.38 201 VAL A O 1
ATOM 1594 N N . GLY A 1 202 ? 1.673 -4.551 -3.183 1.00 88.31 202 GLY A N 1
ATOM 1595 C CA . GLY A 1 202 ? 2.683 -3.715 -3.826 1.00 88.31 202 GLY A CA 1
ATOM 1596 C C . GLY A 1 202 ? 2.830 -4.100 -5.293 1.00 88.31 202 GLY A C 1
ATOM 1597 O O . GLY A 1 202 ? 1.850 -4.141 -6.035 1.00 88.31 202 GLY A O 1
ATOM 1598 N N . ASP A 1 203 ? 4.048 -4.469 -5.651 1.00 84.12 203 ASP A N 1
ATOM 1599 C CA . ASP A 1 203 ? 4.431 -4.875 -6.992 1.00 84.12 203 ASP A CA 1
ATOM 1600 C C . ASP A 1 203 ? 4.346 -6.406 -7.209 1.00 84.12 203 ASP A C 1
ATOM 1602 O O . ASP A 1 203 ? 4.987 -6.959 -8.086 1.00 84.12 203 ASP A O 1
ATOM 1606 N N . ALA A 1 204 ? 3.561 -7.179 -6.456 1.00 80.25 204 ALA A N 1
ATOM 1607 C CA . ALA A 1 204 ? 3.403 -8.598 -6.810 1.00 80.25 204 ALA A CA 1
ATOM 1608 C C . ALA A 1 204 ? 2.619 -8.764 -8.132 1.00 80.25 204 ALA A C 1
ATOM 1610 O O . ALA A 1 204 ? 1.543 -8.198 -8.300 1.00 80.25 204 ALA A O 1
ATOM 1611 N N . ILE A 1 205 ? 3.103 -9.600 -9.059 1.00 70.88 205 ILE A N 1
ATOM 1612 C CA . ILE A 1 205 ? 2.406 -9.921 -10.318 1.00 70.88 205 ILE A CA 1
ATOM 1613 C C . ILE A 1 205 ? 1.149 -10.746 -10.036 1.00 70.88 205 ILE A C 1
ATOM 1615 O O . ILE A 1 205 ? 1.219 -11.964 -9.893 1.00 70.88 205 ILE A O 1
ATOM 1619 N N . LEU A 1 206 ? -0.006 -10.083 -10.006 1.00 64.50 206 LEU A N 1
ATOM 1620 C CA . LEU A 1 206 ? -1.282 -10.708 -9.647 1.00 64.50 206 LEU A CA 1
ATOM 1621 C C . LEU A 1 206 ? -1.901 -11.577 -10.745 1.00 64.50 206 LEU A C 1
ATOM 1623 O O . LEU A 1 206 ? -2.581 -12.559 -10.453 1.00 64.50 206 LEU A O 1
ATOM 1627 N N . ASP A 1 207 ? -1.710 -11.210 -12.011 1.00 61.69 207 ASP A N 1
ATOM 1628 C CA . ASP A 1 207 ? -2.341 -11.899 -13.132 1.00 61.69 207 ASP A CA 1
ATOM 1629 C C . ASP A 1 207 ? -1.556 -11.756 -14.447 1.00 61.69 207 ASP A C 1
ATOM 1631 O O . ASP A 1 207 ? -0.470 -11.180 -14.517 1.00 61.69 207 ASP A O 1
ATOM 1635 N N . LEU A 1 208 ? -2.108 -12.321 -15.527 1.00 61.62 208 LEU A N 1
ATOM 1636 C CA . LEU A 1 208 ? -1.488 -12.292 -16.850 1.00 61.62 208 LEU A CA 1
ATOM 1637 C C . LEU A 1 208 ? -1.464 -10.887 -17.468 1.00 61.62 208 LEU A C 1
ATOM 1639 O O . LEU A 1 208 ? -0.593 -10.606 -18.288 1.00 61.62 208 LEU A O 1
ATOM 1643 N N . GLN A 1 209 ? -2.418 -10.018 -17.132 1.00 69.56 209 GLN A N 1
ATOM 1644 C CA . GLN A 1 209 ? -2.419 -8.637 -17.602 1.00 69.56 209 GLN A CA 1
ATOM 1645 C C . GLN A 1 209 ? -1.291 -7.861 -16.925 1.00 69.56 209 GLN A C 1
ATOM 1647 O O . GLN A 1 209 ? -0.530 -7.196 -17.622 1.00 69.56 209 GLN A O 1
ATOM 1652 N N . TRP A 1 210 ? -1.128 -8.017 -15.614 1.00 65.62 210 TRP A N 1
ATOM 1653 C CA . TRP A 1 210 ? 0.009 -7.505 -14.860 1.00 65.62 210 TRP A CA 1
ATOM 1654 C C . TRP A 1 210 ? 1.323 -8.070 -15.374 1.00 65.62 210 TRP A C 1
ATOM 1656 O O . TRP A 1 210 ? 2.207 -7.289 -15.693 1.00 65.62 210 TRP A O 1
ATOM 1666 N N . LEU A 1 211 ? 1.427 -9.387 -15.588 1.00 64.06 211 LEU A N 1
ATOM 1667 C CA . LEU A 1 211 ? 2.623 -10.007 -16.166 1.00 64.06 211 LEU A CA 1
ATOM 1668 C C . LEU A 1 211 ? 2.953 -9.411 -17.535 1.00 64.06 211 LEU A C 1
ATOM 1670 O O . LEU A 1 211 ? 4.117 -9.177 -17.837 1.00 64.06 211 LEU A O 1
ATOM 1674 N N . ARG A 1 212 ? 1.938 -9.173 -18.373 1.00 62.97 212 ARG A N 1
ATOM 1675 C CA . ARG A 1 212 ? 2.132 -8.514 -19.665 1.00 62.97 212 ARG A CA 1
ATOM 1676 C C . ARG A 1 212 ? 2.656 -7.108 -19.448 1.00 62.97 212 ARG A C 1
ATOM 1678 O O . ARG A 1 212 ? 3.735 -6.842 -19.937 1.00 62.97 212 ARG A O 1
ATOM 1685 N N . LEU A 1 213 ? 1.976 -6.266 -18.670 1.00 62.66 213 LEU A N 1
ATOM 1686 C CA . LEU A 1 213 ? 2.423 -4.901 -18.351 1.00 62.66 213 LEU A CA 1
ATOM 1687 C C . LEU A 1 213 ? 3.853 -4.871 -17.775 1.00 62.66 213 LEU A C 1
ATOM 1689 O O . LEU A 1 213 ? 4.623 -3.964 -18.075 1.00 62.66 213 LEU A O 1
ATOM 1693 N N . TRP A 1 214 ? 4.226 -5.902 -17.022 1.00 59.25 214 TRP A N 1
ATOM 1694 C CA . TRP A 1 214 ? 5.528 -6.086 -16.388 1.00 59.25 214 TRP A CA 1
ATOM 1695 C C . TRP A 1 214 ? 6.643 -6.585 -17.291 1.00 59.25 214 TRP A C 1
ATOM 1697 O O . TRP A 1 214 ? 7.790 -6.202 -17.089 1.00 59.25 214 TRP A O 1
ATOM 1707 N N . GLN A 1 215 ? 6.336 -7.381 -18.319 1.00 55.31 215 GLN A N 1
ATOM 1708 C CA . GLN A 1 215 ? 7.303 -7.705 -19.378 1.00 55.31 215 GLN A CA 1
ATOM 1709 C C . GLN A 1 215 ? 7.848 -6.440 -20.063 1.00 55.31 215 GLN A C 1
ATOM 1711 O O . GLN A 1 215 ? 8.865 -6.510 -20.752 1.00 55.31 215 GLN A O 1
ATOM 1716 N N . TYR A 1 216 ? 7.183 -5.299 -19.859 1.00 51.91 216 TYR A N 1
ATOM 1717 C CA . TYR A 1 216 ? 7.571 -3.987 -20.355 1.00 51.91 216 TYR A CA 1
ATOM 1718 C C . TYR A 1 216 ? 8.193 -3.067 -19.290 1.00 51.91 216 TYR A C 1
ATOM 1720 O O . TYR A 1 216 ? 8.668 -1.987 -19.647 1.00 51.91 216 TYR A O 1
ATOM 1728 N N . TYR A 1 217 ? 8.250 -3.479 -18.012 1.00 55.34 217 TYR A N 1
ATOM 1729 C CA . TYR A 1 217 ? 9.068 -2.789 -17.012 1.00 55.34 217 TYR A CA 1
ATOM 1730 C C . TYR A 1 217 ? 10.549 -2.934 -17.394 1.00 55.34 217 TYR A C 1
ATOM 1732 O O . TYR A 1 217 ? 10.966 -3.980 -17.891 1.00 55.34 217 TYR A O 1
ATOM 1740 N N . TRP A 1 218 ? 11.288 -1.825 -17.257 1.00 44.78 218 TRP A N 1
ATOM 1741 C CA . TRP A 1 218 ? 12.655 -1.538 -17.737 1.00 44.78 218 TRP A CA 1
ATOM 1742 C C . TRP A 1 218 ? 13.554 -2.795 -17.665 1.00 44.78 218 TRP A C 1
ATOM 1744 O O . TRP A 1 218 ? 13.407 -3.552 -16.721 1.00 44.78 218 TRP A O 1
ATOM 1754 N N . PRO A 1 219 ? 14.477 -3.046 -18.616 1.00 47.06 219 PRO A N 1
ATOM 1755 C CA . PRO A 1 219 ? 14.924 -4.366 -19.083 1.00 47.06 219 PRO A CA 1
ATOM 1756 C C . PRO A 1 219 ? 15.567 -5.227 -17.974 1.00 47.06 219 PRO A C 1
ATOM 1758 O O . PRO A 1 219 ? 16.787 -5.350 -17.894 1.00 47.06 219 PRO A O 1
ATOM 1761 N N . ASN A 1 220 ? 14.761 -5.817 -17.093 1.00 50.06 220 ASN A N 1
ATOM 1762 C CA . ASN A 1 220 ? 15.207 -6.060 -15.718 1.00 50.06 220 ASN A CA 1
ATOM 1763 C C . ASN A 1 220 ? 15.983 -7.350 -15.484 1.00 50.06 220 ASN A C 1
ATOM 1765 O O . ASN A 1 220 ? 16.188 -7.726 -14.339 1.00 50.06 220 ASN A O 1
ATOM 1769 N N . MET A 1 221 ? 16.434 -8.045 -16.530 1.00 53.12 221 MET A N 1
ATOM 1770 C CA . MET A 1 221 ? 17.154 -9.314 -16.362 1.00 53.12 221 MET A CA 1
ATOM 1771 C C . MET A 1 221 ? 16.423 -10.317 -15.447 1.00 53.12 221 MET A C 1
ATOM 1773 O O . MET A 1 221 ? 17.066 -11.258 -14.988 1.00 53.12 221 MET A O 1
ATOM 1777 N N . TYR A 1 222 ? 15.112 -10.131 -15.199 1.00 62.69 222 TYR A N 1
ATOM 1778 C CA . TYR A 1 222 ? 14.334 -11.026 -14.362 1.00 62.69 222 TYR A CA 1
ATOM 1779 C C . TYR A 1 222 ? 14.439 -12.398 -14.984 1.00 62.69 222 TYR A C 1
ATOM 1781 O O . TYR A 1 222 ? 14.068 -12.633 -16.144 1.00 62.69 222 TYR A O 1
ATOM 1789 N N . GLY A 1 223 ? 15.028 -13.291 -14.209 1.00 64.75 223 GLY A N 1
ATOM 1790 C CA . GLY A 1 223 ? 15.142 -14.666 -14.580 1.00 64.75 223 GLY A CA 1
ATOM 1791 C C . GLY A 1 223 ? 13.751 -15.257 -14.711 1.00 64.75 223 GLY A C 1
ATOM 1792 O O . GLY A 1 223 ? 12.758 -14.811 -14.133 1.00 64.75 223 GLY A O 1
ATOM 1793 N N . ARG A 1 224 ? 13.696 -16.369 -15.431 1.00 72.38 224 ARG A N 1
ATOM 1794 C CA . ARG A 1 224 ? 12.557 -17.280 -15.348 1.00 72.38 224 ARG A CA 1
ATOM 1795 C C . ARG A 1 224 ? 12.186 -17.588 -13.889 1.00 72.38 224 ARG A C 1
ATOM 1797 O O . ARG A 1 224 ? 11.007 -17.757 -13.594 1.00 72.38 224 ARG A O 1
ATOM 1804 N N . ASP A 1 225 ? 13.185 -17.678 -13.016 1.00 79.75 225 ASP A N 1
ATOM 1805 C CA . ASP A 1 225 ? 13.014 -18.040 -11.614 1.00 79.75 225 ASP A CA 1
ATOM 1806 C C . ASP A 1 225 ? 12.297 -16.945 -10.816 1.00 79.75 225 ASP A C 1
ATOM 1808 O O . ASP A 1 225 ? 11.400 -17.284 -10.051 1.00 79.75 225 ASP A O 1
ATOM 1812 N N . ASP A 1 226 ? 12.577 -15.666 -11.077 1.00 75.81 226 ASP A N 1
ATOM 1813 C CA . ASP A 1 226 ? 11.910 -14.531 -10.422 1.00 75.81 226 ASP A CA 1
ATOM 1814 C C . ASP A 1 226 ? 10.415 -14.509 -10.744 1.00 75.81 226 ASP A C 1
ATOM 1816 O O . ASP A 1 226 ? 9.566 -14.455 -9.855 1.00 75.81 226 ASP A O 1
ATOM 1820 N N . VAL A 1 227 ? 10.081 -14.679 -12.029 1.00 72.94 227 VAL A N 1
ATOM 1821 C CA . VAL A 1 227 ? 8.690 -14.767 -12.491 1.00 72.94 227 VAL A CA 1
ATOM 1822 C C . VAL A 1 227 ? 7.987 -15.959 -11.846 1.00 72.94 227 VAL A C 1
ATOM 1824 O O . VAL A 1 227 ? 6.883 -15.822 -11.321 1.00 72.94 227 VAL A O 1
ATOM 1827 N N . LEU A 1 228 ? 8.613 -17.141 -11.862 1.00 75.31 228 LEU A N 1
ATOM 1828 C CA . LEU A 1 228 ? 8.048 -18.331 -11.222 1.00 75.31 228 LEU A CA 1
ATOM 1829 C C . LEU A 1 228 ? 7.859 -18.133 -9.716 1.00 75.31 228 LEU A C 1
ATOM 1831 O O . LEU A 1 228 ? 6.870 -18.622 -9.170 1.00 75.31 228 LEU A O 1
ATOM 1835 N N . GLN A 1 229 ? 8.785 -17.440 -9.057 1.00 82.31 229 GLN A N 1
ATOM 1836 C CA . GLN A 1 229 ? 8.711 -17.160 -7.633 1.00 82.31 229 GLN A CA 1
ATOM 1837 C C . GLN A 1 229 ? 7.533 -16.238 -7.312 1.00 82.31 229 GLN A C 1
ATOM 1839 O O . GLN A 1 229 ? 6.737 -16.578 -6.437 1.00 82.31 229 GLN A O 1
ATOM 1844 N N . THR A 1 230 ? 7.326 -15.173 -8.088 1.00 74.81 230 THR A N 1
ATOM 1845 C CA . THR A 1 230 ? 6.153 -14.306 -7.922 1.00 74.81 230 THR A CA 1
ATOM 1846 C C . THR A 1 230 ? 4.845 -15.069 -8.118 1.00 74.81 230 THR A C 1
ATOM 1848 O O . THR A 1 230 ? 3.932 -14.941 -7.306 1.00 74.81 230 THR A O 1
ATOM 1851 N N . TRP A 1 231 ? 4.747 -15.925 -9.141 1.00 73.31 231 TRP A N 1
ATOM 1852 C CA . TRP A 1 231 ? 3.537 -16.728 -9.361 1.00 73.31 231 TRP A CA 1
ATOM 1853 C C . TRP A 1 231 ? 3.264 -17.729 -8.236 1.00 73.31 231 TRP A C 1
ATOM 1855 O O . TRP A 1 231 ? 2.102 -17.974 -7.922 1.00 73.31 231 TRP A O 1
ATOM 1865 N N . ARG A 1 232 ? 4.306 -18.310 -7.624 1.00 79.00 232 ARG A N 1
ATOM 1866 C CA . ARG A 1 232 ? 4.144 -19.180 -6.446 1.00 79.00 232 ARG A CA 1
ATOM 1867 C C . ARG A 1 232 ? 3.569 -18.399 -5.275 1.00 79.00 232 ARG A C 1
ATOM 1869 O O . ARG A 1 232 ? 2.582 -18.836 -4.700 1.00 79.00 232 ARG A O 1
ATOM 1876 N N . THR A 1 233 ? 4.130 -17.229 -4.994 1.00 75.00 233 THR A N 1
ATOM 1877 C CA . THR A 1 233 ? 3.624 -16.333 -3.957 1.00 75.00 233 THR A CA 1
ATOM 1878 C C . THR A 1 233 ? 2.171 -15.939 -4.214 1.00 75.00 233 THR A C 1
ATOM 1880 O O . THR A 1 233 ? 1.339 -16.071 -3.327 1.00 75.00 233 THR A O 1
ATOM 1883 N N . VAL A 1 234 ? 1.820 -15.499 -5.425 1.00 71.75 234 VAL A N 1
ATOM 1884 C CA . VAL A 1 234 ? 0.432 -15.115 -5.729 1.00 71.75 234 VAL A CA 1
ATOM 1885 C C . VAL A 1 234 ? -0.517 -16.307 -5.634 1.00 71.75 234 VAL A C 1
ATOM 1887 O O . VAL A 1 234 ? -1.630 -16.161 -5.137 1.00 71.75 234 VAL A O 1
ATOM 1890 N N . ALA A 1 235 ? -0.085 -17.503 -6.038 1.00 73.38 235 ALA A N 1
ATOM 1891 C CA . ALA A 1 235 ? -0.878 -18.711 -5.842 1.00 73.38 235 ALA A CA 1
ATOM 1892 C C . ALA A 1 235 ? -1.112 -19.021 -4.354 1.00 73.38 235 ALA A C 1
ATOM 1894 O O . ALA A 1 235 ? -2.204 -19.455 -4.010 1.00 73.38 235 ALA A O 1
ATOM 1895 N N . GLU A 1 236 ? -0.134 -18.775 -3.478 1.00 73.19 236 GLU A N 1
ATOM 1896 C CA . GLU A 1 236 ? -0.298 -18.911 -2.022 1.00 73.19 236 GLU A CA 1
ATOM 1897 C C . GLU A 1 236 ? -1.254 -17.862 -1.435 1.00 73.19 236 GLU A C 1
ATOM 1899 O O . GLU A 1 236 ? -1.976 -18.166 -0.492 1.00 73.19 236 GLU A O 1
ATOM 1904 N N . ILE A 1 237 ? -1.295 -16.654 -2.005 1.00 68.94 237 ILE A N 1
ATOM 1905 C CA . ILE A 1 237 ? -2.227 -15.584 -1.614 1.00 68.94 237 ILE A CA 1
ATOM 1906 C C . ILE A 1 237 ? -3.673 -15.906 -2.027 1.00 68.94 237 ILE A C 1
ATOM 1908 O O . ILE A 1 237 ? -4.613 -15.565 -1.313 1.00 68.94 237 ILE A O 1
ATOM 1912 N N . LEU A 1 238 ? -3.859 -16.519 -3.200 1.00 67.62 238 LEU A N 1
ATOM 1913 C CA . LEU A 1 238 ? -5.178 -16.763 -3.799 1.00 67.62 238 LEU A CA 1
ATOM 1914 C C . LEU A 1 238 ? -5.817 -18.116 -3.424 1.00 67.62 238 LEU A C 1
ATOM 1916 O O . LEU A 1 238 ? -6.985 -18.326 -3.764 1.00 67.62 238 LEU A O 1
ATOM 1920 N N . ALA A 1 239 ? -5.066 -19.042 -2.817 1.00 62.97 239 ALA A N 1
ATOM 1921 C CA . ALA A 1 239 ? -5.513 -20.400 -2.472 1.00 62.97 239 ALA A CA 1
ATOM 1922 C C . ALA A 1 239 ? -6.307 -20.461 -1.158 1.00 62.97 239 ALA A C 1
ATOM 1924 O O . ALA A 1 239 ? -7.290 -21.242 -1.123 1.00 62.97 239 ALA A O 1
#

Radius of gyration: 23.95 Å; chains: 1; bounding box: 48×107×49 Å

Secondary structure (DSSP, 8-state):
--PPPPPPPPPPP---------PPPP--------------S---------SSBEEEEEEE--B--B-TTS-B-SSPPBPPEEEEEETTS---TTT-EEE-----HHHHHHHHHHHHHTT--STT--EEE-SSS-TTTS------S-S------GGGPEEP-GGGGGS-GGGTT-EEEE--SSSTT-EEEEEEETTEEEEE-TT---SHHHHHHHTTSTT----HHHHHHHHHHHHHHH-